Protein AF-A0A970NY22-F1 (afdb_monomer)

Solvent-accessible surface area (backbone atoms only — not comparable to full-atom values): 17078 Å² total; per-residue (Å²): 84,68,57,94,90,43,79,75,48,76,66,57,67,64,83,66,55,94,53,90,65,58,37,78,47,36,39,32,34,31,8,32,21,36,73,57,25,41,57,31,53,48,44,42,51,35,56,57,73,70,61,37,56,30,31,40,37,28,13,25,50,50,29,73,55,40,47,75,42,58,70,53,40,52,48,28,49,50,54,47,66,70,22,65,32,36,46,55,45,66,36,37,33,52,66,42,66,30,51,24,29,28,49,53,27,26,81,92,42,41,28,72,46,93,95,59,45,72,67,43,54,50,52,43,50,50,54,49,59,74,75,46,88,54,75,90,54,93,59,88,78,70,38,41,70,48,76,53,46,58,30,27,41,35,39,38,44,60,30,71,40,23,34,78,94,40,59,52,36,76,48,18,31,49,24,66,67,54,49,52,50,50,53,50,50,57,74,69,52,83,40,64,27,34,43,38,46,29,15,38,27,76,58,42,62,56,72,86,12,77,69,14,43,48,50,29,13,36,61,49,50,51,49,51,55,51,45,36,48,74,71,48,52,42,32,57,39,38,36,18,14,72,65,14,12,38,36,28,33,51,47,81,42,96,89,73,43,53,46,46,39,45,30,23,7,6,38,28,39,41,75,49,57,74,37,65,39,94,69,52,90,45,48,76,48,53,35,37,2,61,79,39,40,32,40,35,34,38,44,35,35,47,65,45,98,72,38,33,38,32,42,32,37,33,33,36,86,63,48,72,80,40,78,48,80,43,54,42,70,70,30,34,48,86,72,126

Sequence (336 aa):
IYSKKYKIAEGGFKTTSTSDNKSIFKLAFGSCFHKIGLHNPNLINQILSRNPQAMMLLGDIAADDRENRINLHRSDYLLRDVSKPWRLLAANVPLYTSWDDHDYFNNDLGGIPKGFTAADREAVRTVWHQNWNNPENKNPGIYFNKRIGPVEIIMLDTRSFRENSKRGEYGSYLGKEQFNWLKETLKNSKAPFKVISSGTMWSDYITPGKDSWGTWDTEAREELFGFIETENISGVLLVSGDRHGARGFTIPRPSGFEFYEFQIASLGGVPGPAAMAEDTTHQLFGYHGDEVTAFGEFTFNTKKDNHSVIFRLIDEFGNILEEYALQYSKLVPGNK

Secondary structure (DSSP, 8-state):
-EETTEE------PPPPSS--S-EEEEEEE---HHHHHT-HHHHHHHHHT--SEEEE-S-SS--S-TT-HHHHHHHHHHHHH-HHHHHHHHHS-EEE---HHHHSSTT--SS-TT--HHHHHHHHHHHHHH--PPP--SSSS-EEEEETTEEEEE---STT--GGGTTSTTTTTHHHHHHHHHHHHHH---SEEEEEESSBSS-TTGGGTTBHHHH-HHHHHHHHHHHHHTT--SEEEEE-SSSEEEEEEEE-TTS-EEEEEEEE-TT----S-SS-S--TTEEEEEETTT--EEEEEEEE-SSSS-EEEEEEEETT--EEEEEEEEGGGGSTT--

Structure (mmCIF, N/CA/C/O backbone):
data_AF-A0A970NY22-F1
#
_entry.id   AF-A0A970NY22-F1
#
loop_
_atom_site.group_PDB
_atom_site.id
_atom_site.type_symbol
_atom_site.label_atom_id
_atom_site.label_alt_id
_atom_site.label_comp_id
_atom_site.label_asym_id
_atom_site.label_entity_id
_atom_site.label_seq_id
_atom_site.pdbx_PDB_ins_code
_atom_site.Cartn_x
_atom_site.Cartn_y
_atom_site.Cartn_z
_atom_site.occupancy
_atom_site.B_iso_or_equiv
_atom_site.auth_seq_id
_atom_site.auth_comp_id
_atom_site.auth_asym_id
_atom_site.auth_atom_id
_atom_site.pdbx_PDB_model_num
ATOM 1 N N . ILE A 1 1 ? -16.810 -18.037 -19.363 1.00 71.69 1 ILE A N 1
ATOM 2 C CA . ILE A 1 1 ? -16.641 -17.575 -20.761 1.00 71.69 1 ILE A CA 1
ATOM 3 C C . ILE A 1 1 ? -16.372 -18.788 -21.639 1.00 71.69 1 ILE A C 1
ATOM 5 O O . ILE A 1 1 ? -15.465 -19.561 -21.343 1.00 71.69 1 ILE A O 1
ATOM 9 N N . TYR A 1 2 ? -17.181 -18.985 -22.676 1.00 81.00 2 TYR A N 1
ATOM 10 C CA . TYR A 1 2 ? -17.015 -20.077 -23.634 1.00 81.00 2 TYR A CA 1
ATOM 11 C C . TYR A 1 2 ? -16.632 -19.499 -24.999 1.00 81.00 2 TYR A C 1
ATOM 13 O O . TYR A 1 2 ? -17.191 -18.486 -25.407 1.00 81.00 2 TYR A O 1
ATOM 21 N N . SER A 1 3 ? -15.696 -20.143 -25.698 1.00 77.69 3 SER A N 1
ATOM 22 C CA . SER A 1 3 ? -15.433 -19.904 -27.119 1.00 77.69 3 SER A CA 1
ATOM 23 C C . SER A 1 3 ? -15.757 -21.180 -27.879 1.00 77.69 3 SER A C 1
ATOM 25 O O . SER A 1 3 ? -15.194 -22.248 -27.618 1.00 77.69 3 SER A O 1
ATOM 27 N N . LYS A 1 4 ? -16.728 -21.086 -28.791 1.00 88.19 4 LYS A N 1
ATOM 28 C CA . LYS A 1 4 ? -17.386 -22.247 -29.406 1.00 88.19 4 LYS A CA 1
ATOM 29 C C . LYS A 1 4 ? -17.955 -23.177 -28.318 1.00 88.19 4 LYS A C 1
ATOM 31 O O . LYS A 1 4 ? -18.906 -22.805 -27.643 1.00 88.19 4 LYS A O 1
ATOM 36 N N . LYS A 1 5 ? -17.365 -24.366 -28.133 1.00 86.19 5 LYS A N 1
ATOM 37 C CA . LYS A 1 5 ? -17.755 -25.374 -27.127 1.00 86.19 5 LYS A CA 1
ATOM 38 C C . LYS A 1 5 ? -16.759 -25.501 -25.969 1.00 86.19 5 LYS A C 1
ATOM 40 O O . LYS A 1 5 ? -16.994 -26.277 -25.049 1.00 86.19 5 LYS A O 1
ATOM 45 N N . TYR A 1 6 ? -15.656 -24.758 -26.004 1.00 78.06 6 TYR A N 1
ATOM 46 C CA . TYR A 1 6 ? -14.615 -24.841 -24.988 1.00 78.06 6 TYR A CA 1
ATOM 47 C C . TYR A 1 6 ? -14.830 -23.752 -23.947 1.00 78.06 6 TYR A C 1
ATOM 49 O O . TYR A 1 6 ? -14.975 -22.574 -24.281 1.00 78.06 6 TYR A O 1
ATOM 57 N N . LYS A 1 7 ? -14.846 -24.146 -22.675 1.00 82.56 7 LYS A N 1
ATOM 58 C CA . LYS A 1 7 ? -14.777 -23.208 -21.559 1.00 82.56 7 LYS A CA 1
ATOM 59 C C . LYS A 1 7 ? -13.371 -22.609 -21.557 1.00 82.56 7 LYS A C 1
ATOM 61 O O . LYS A 1 7 ? -12.415 -23.314 -21.262 1.00 82.56 7 LYS A O 1
ATOM 66 N N . ILE A 1 8 ? -13.251 -21.341 -21.947 1.00 82.06 8 ILE A N 1
ATOM 67 C CA . ILE A 1 8 ? -11.954 -20.655 -22.074 1.00 82.06 8 ILE A CA 1
ATOM 68 C C . ILE A 1 8 ? -11.598 -19.821 -20.843 1.00 82.06 8 ILE A C 1
ATOM 70 O O . ILE A 1 8 ? -10.433 -19.503 -20.648 1.00 82.06 8 ILE A O 1
ATOM 74 N N . ALA A 1 9 ? -12.582 -19.488 -20.004 1.00 75.69 9 ALA A N 1
ATOM 75 C CA . ALA A 1 9 ? -12.348 -18.880 -18.697 1.00 75.69 9 ALA A CA 1
ATOM 76 C C . ALA A 1 9 ? -13.525 -19.131 -17.747 1.00 75.69 9 ALA A C 1
ATOM 78 O O . ALA A 1 9 ? -14.676 -19.269 -18.180 1.00 75.69 9 ALA A O 1
ATOM 79 N N . GLU A 1 10 ? -13.247 -19.123 -16.451 1.00 85.94 10 GLU A N 1
ATOM 80 C CA . GLU A 1 10 ? -14.225 -19.070 -15.368 1.00 85.94 10 GLU A CA 1
ATOM 81 C C . GLU A 1 10 ? -13.732 -18.160 -14.260 1.00 85.94 10 GLU A C 1
ATOM 83 O O . GLU A 1 10 ? -12.531 -17.991 -14.082 1.00 85.94 10 GLU A O 1
ATOM 88 N N . GLY A 1 11 ? -14.679 -17.579 -13.544 1.00 84.56 11 GLY A N 1
ATOM 89 C CA . GLY A 1 11 ? -14.429 -16.670 -12.447 1.00 84.56 11 GLY A CA 1
ATOM 90 C C . GLY A 1 11 ? -15.752 -16.134 -11.935 1.00 84.56 11 GLY A C 1
ATOM 91 O O . GLY A 1 11 ? -16.770 -16.183 -12.636 1.00 84.56 11 GLY A O 1
ATOM 92 N N . GLY A 1 12 ? -15.738 -15.637 -10.713 1.00 83.88 12 GLY A N 1
ATOM 93 C CA . GLY A 1 12 ? -16.850 -14.919 -10.127 1.00 83.88 12 GLY A CA 1
ATOM 94 C C . GLY A 1 12 ? -16.311 -13.940 -9.107 1.00 83.88 12 GLY A C 1
ATOM 95 O O . GLY A 1 12 ? -15.470 -14.299 -8.300 1.00 83.88 12 GLY A O 1
ATOM 96 N N . PHE A 1 13 ? -16.811 -12.714 -9.128 1.00 79.75 13 PHE A N 1
ATOM 97 C CA . PHE A 1 13 ? -16.481 -11.717 -8.121 1.00 79.75 13 PHE A CA 1
ATOM 98 C C . PHE A 1 13 ? -17.756 -11.255 -7.429 1.00 79.75 13 PHE A C 1
ATOM 100 O O . PHE A 1 13 ? -18.865 -11.367 -7.963 1.00 79.75 13 PHE A O 1
ATOM 107 N N . LYS A 1 14 ? -17.599 -10.711 -6.226 1.00 77.56 14 LYS A N 1
ATOM 108 C CA . LYS A 1 14 ? -18.698 -10.100 -5.490 1.00 77.56 14 LYS A CA 1
ATOM 109 C C . LYS A 1 14 ? -18.654 -8.592 -5.687 1.00 77.56 14 LYS A C 1
ATOM 111 O O . LYS A 1 14 ? -17.708 -7.938 -5.263 1.00 77.56 14 LYS A O 1
ATOM 116 N N . THR A 1 15 ? -19.696 -8.024 -6.287 1.00 76.12 15 THR A N 1
ATOM 117 C CA . THR A 1 15 ? -19.869 -6.568 -6.298 1.00 76.12 15 THR A CA 1
ATOM 118 C C . THR A 1 15 ? -20.069 -6.071 -4.871 1.00 76.12 15 THR A C 1
ATOM 120 O O . THR A 1 15 ? -20.850 -6.637 -4.100 1.00 76.12 15 THR A O 1
ATOM 123 N N . THR A 1 16 ? -19.384 -4.995 -4.512 1.00 70.00 16 THR A N 1
ATOM 124 C CA . THR A 1 16 ? -19.517 -4.375 -3.194 1.00 70.00 16 THR A CA 1
ATOM 125 C C . THR A 1 16 ? -20.861 -3.658 -3.094 1.00 70.00 16 THR A C 1
ATOM 127 O O . THR A 1 16 ? -21.263 -2.982 -4.041 1.00 70.00 16 THR A O 1
ATOM 130 N N . SER A 1 17 ? -21.571 -3.790 -1.969 1.00 64.38 17 SER A N 1
ATOM 131 C CA . SER A 1 17 ? -22.844 -3.084 -1.785 1.00 64.38 17 SER A CA 1
ATOM 132 C C . SER A 1 17 ? -22.625 -1.572 -1.805 1.00 64.38 17 SER A C 1
ATOM 134 O O . SER A 1 17 ? -21.695 -1.073 -1.175 1.00 64.38 17 SER A O 1
ATOM 136 N N . THR A 1 18 ? -23.511 -0.847 -2.481 1.00 58.62 18 THR A N 1
ATOM 137 C CA . THR A 1 18 ? -23.513 0.625 -2.554 1.00 58.62 18 THR A CA 1
ATOM 138 C C . THR A 1 18 ? -24.025 1.300 -1.278 1.00 58.62 18 THR A C 1
ATOM 140 O O . THR A 1 18 ? -23.875 2.504 -1.118 1.00 58.62 18 THR A O 1
ATOM 143 N N . SER A 1 19 ? -24.629 0.535 -0.370 1.00 54.16 19 SER A N 1
ATOM 144 C CA . SER A 1 19 ? -25.227 1.008 0.880 1.00 54.16 19 SER A CA 1
ATOM 145 C C . SER A 1 19 ? -24.273 0.900 2.071 1.00 54.16 19 SER A C 1
ATOM 147 O O . SER A 1 19 ? -23.545 -0.093 2.169 1.00 54.16 19 SER A O 1
ATOM 149 N N . ASP A 1 20 ? -24.428 1.803 3.045 1.00 56.03 20 ASP A N 1
ATOM 150 C CA . ASP A 1 20 ? -23.883 1.768 4.422 1.00 56.03 20 ASP A CA 1
ATOM 151 C C . ASP A 1 20 ? -24.351 0.552 5.254 1.00 56.03 20 ASP A C 1
ATOM 153 O O . ASP A 1 20 ? -24.352 0.571 6.485 1.00 56.03 20 ASP A O 1
ATOM 157 N N . ASN A 1 21 ? -24.797 -0.522 4.601 1.00 54.97 21 ASN A N 1
ATOM 158 C CA . ASN A 1 21 ? -25.380 -1.672 5.257 1.00 54.97 21 ASN A CA 1
ATOM 159 C C . ASN A 1 21 ? -24.371 -2.281 6.229 1.00 54.97 21 ASN A C 1
ATOM 161 O O . ASN A 1 21 ? -23.290 -2.730 5.839 1.00 54.97 21 ASN A O 1
ATOM 165 N N . LYS A 1 22 ? -24.811 -2.329 7.488 1.00 68.69 22 LYS A N 1
ATOM 166 C CA . LYS A 1 22 ? -24.322 -3.142 8.601 1.00 68.69 22 LYS A CA 1
ATOM 167 C C . LYS A 1 22 ? -23.806 -4.493 8.093 1.00 68.69 22 LYS A C 1
ATOM 169 O O . LYS A 1 22 ? -24.578 -5.436 7.914 1.00 68.69 22 LYS A O 1
ATOM 174 N N . SER A 1 23 ? -22.505 -4.598 7.817 1.00 78.12 23 SER A N 1
ATOM 175 C CA . SER A 1 23 ? -21.931 -5.750 7.111 1.00 78.12 23 SER A CA 1
ATOM 176 C C . SER A 1 23 ? -20.562 -6.147 7.655 1.00 78.12 23 SER A C 1
ATOM 178 O O . SER A 1 23 ? -19.925 -5.420 8.416 1.00 78.12 23 SER A O 1
ATOM 180 N N . ILE A 1 24 ? -20.158 -7.372 7.310 1.00 90.69 24 ILE A N 1
ATOM 181 C CA . ILE A 1 24 ? -18.780 -7.832 7.470 1.00 90.69 24 ILE A CA 1
ATOM 182 C C . ILE A 1 24 ? -18.113 -7.668 6.109 1.00 90.69 24 ILE A C 1
ATOM 184 O O . ILE A 1 24 ? -18.585 -8.237 5.118 1.00 90.69 24 ILE A O 1
ATOM 188 N N . PHE A 1 25 ? -17.035 -6.895 6.070 1.00 93.31 25 PHE A N 1
ATOM 189 C CA . PHE A 1 25 ? -16.255 -6.635 4.868 1.00 93.31 25 PHE A CA 1
ATOM 190 C C . PHE A 1 25 ? -14.828 -7.130 5.079 1.00 93.31 25 PHE A C 1
ATOM 192 O O . PHE A 1 25 ? -14.216 -6.792 6.088 1.00 93.31 25 PHE A O 1
ATOM 199 N N . LYS A 1 26 ? -14.309 -7.946 4.161 1.00 96.25 26 LYS A N 1
ATOM 200 C CA . LYS A 1 26 ? -12.939 -8.446 4.194 1.00 96.25 26 LYS A CA 1
ATOM 201 C C . LYS A 1 26 ? -12.133 -7.857 3.047 1.00 96.25 26 LYS A C 1
ATOM 203 O O . LYS A 1 26 ? -12.561 -7.904 1.894 1.00 96.25 26 LYS A O 1
ATOM 208 N N . LEU A 1 27 ? -10.961 -7.343 3.380 1.00 98.06 27 LEU A N 1
ATOM 209 C CA . LEU A 1 27 ? -10.006 -6.765 2.448 1.00 98.06 27 LEU A CA 1
ATOM 210 C C . LEU A 1 27 ? -8.680 -7.492 2.622 1.00 98.06 27 LEU A C 1
ATOM 212 O O . LEU A 1 27 ? -8.119 -7.458 3.713 1.00 98.06 27 LEU A O 1
ATOM 216 N N . ALA A 1 28 ? -8.203 -8.157 1.574 1.00 98.69 28 ALA A N 1
ATOM 217 C CA . ALA A 1 28 ? -6.852 -8.706 1.561 1.00 98.69 28 ALA A CA 1
ATOM 218 C C . ALA A 1 28 ? -5.860 -7.645 1.064 1.00 98.69 28 ALA A C 1
ATOM 220 O O . ALA A 1 28 ? -6.248 -6.726 0.339 1.00 98.69 28 ALA A O 1
ATOM 221 N N . PHE A 1 29 ? -4.585 -7.760 1.419 1.00 98.88 29 PHE A N 1
ATOM 222 C CA . PHE A 1 29 ? -3.544 -6.895 0.873 1.00 98.88 29 PHE A CA 1
ATOM 223 C C . PHE A 1 29 ? -2.138 -7.491 0.991 1.00 98.88 29 PHE A C 1
ATOM 225 O O . PHE A 1 29 ? -1.899 -8.399 1.788 1.00 98.88 29 PHE A O 1
ATOM 232 N N . GLY A 1 30 ? -1.215 -6.956 0.195 1.00 98.38 30 GLY A N 1
ATOM 233 C CA . GLY A 1 30 ? 0.223 -7.207 0.294 1.00 98.38 30 GLY A CA 1
ATOM 234 C C . GLY A 1 30 ? 0.990 -6.668 -0.917 1.00 98.38 30 GLY A C 1
ATOM 235 O O . GLY A 1 30 ? 0.393 -6.143 -1.857 1.00 98.38 30 GLY A O 1
ATOM 236 N N . SER A 1 31 ? 2.309 -6.806 -0.905 1.00 97.94 31 SER A N 1
ATOM 237 C CA . SER A 1 31 ? 3.223 -6.413 -1.983 1.00 97.94 31 SER A CA 1
ATOM 238 C C . SER A 1 31 ? 4.328 -7.450 -2.175 1.00 97.94 31 SER A C 1
ATOM 240 O O . SER A 1 31 ? 4.361 -8.468 -1.474 1.00 97.94 31 SER A O 1
ATOM 242 N N . CYS A 1 32 ? 5.245 -7.167 -3.105 1.00 96.94 32 CYS A N 1
ATOM 243 C CA . CYS A 1 32 ? 6.439 -7.976 -3.353 1.00 96.94 32 CYS A CA 1
ATOM 244 C C . CYS A 1 32 ? 6.051 -9.412 -3.674 1.00 96.94 32 CYS A C 1
ATOM 246 O O . CYS A 1 32 ? 6.575 -10.369 -3.112 1.00 96.94 32 CYS A O 1
ATOM 248 N N . PHE A 1 33 ? 5.073 -9.531 -4.573 1.00 94.38 33 PHE A N 1
ATOM 249 C CA . PHE A 1 33 ? 4.624 -10.796 -5.131 1.00 94.38 33 PHE A CA 1
ATOM 250 C C . PHE A 1 33 ? 5.793 -11.475 -5.839 1.00 94.38 33 PHE A C 1
ATOM 252 O O . PHE A 1 33 ? 5.995 -12.680 -5.660 1.00 94.38 33 PHE A O 1
ATOM 259 N N . HIS A 1 34 ? 6.559 -10.688 -6.610 1.00 89.38 34 HIS A N 1
ATOM 260 C CA . HIS A 1 34 ? 7.602 -11.164 -7.515 1.00 89.38 34 HIS A CA 1
ATOM 261 C C . HIS A 1 34 ? 7.088 -12.309 -8.416 1.00 89.38 34 HIS A C 1
ATOM 263 O O . HIS A 1 34 ? 5.943 -12.776 -8.352 1.00 89.38 34 HIS A O 1
ATOM 269 N N . LYS A 1 35 ? 7.944 -12.843 -9.287 1.00 90.00 35 LYS A N 1
ATOM 270 C CA . LYS A 1 35 ? 7.569 -14.017 -10.101 1.00 90.00 35 LYS A CA 1
ATOM 271 C C . LYS A 1 35 ? 7.272 -15.261 -9.247 1.00 90.00 35 LYS A C 1
ATOM 273 O O . LYS A 1 35 ? 6.489 -16.112 -9.660 1.00 90.00 35 LYS A O 1
ATOM 278 N N . ILE A 1 36 ? 7.871 -15.373 -8.060 1.00 91.94 36 ILE A N 1
ATOM 279 C CA . ILE A 1 36 ? 7.735 -16.543 -7.178 1.00 91.94 36 ILE A CA 1
ATOM 280 C C . ILE A 1 36 ? 6.317 -16.635 -6.618 1.00 91.94 36 ILE A C 1
ATOM 282 O O . ILE A 1 36 ? 5.634 -17.641 -6.832 1.00 91.94 36 ILE A O 1
ATOM 286 N N . GLY A 1 37 ? 5.844 -15.574 -5.963 1.00 95.25 37 GLY A N 1
ATOM 287 C CA . GLY A 1 37 ? 4.515 -15.558 -5.371 1.00 95.25 37 GLY A CA 1
ATOM 288 C C . GLY A 1 37 ? 3.445 -15.762 -6.435 1.00 95.25 37 GLY A C 1
ATOM 289 O O . GLY A 1 37 ? 2.515 -16.541 -6.228 1.00 95.25 37 GLY A O 1
ATOM 290 N N . LEU A 1 38 ? 3.587 -15.129 -7.613 1.00 95.38 38 LEU A N 1
ATOM 291 C CA . LEU A 1 38 ? 2.557 -15.135 -8.662 1.00 95.38 38 LEU A CA 1
ATOM 292 C C . LEU A 1 38 ? 2.244 -16.551 -9.139 1.00 95.38 38 LEU A C 1
ATOM 294 O O . LEU A 1 38 ? 1.145 -16.817 -9.632 1.00 95.38 38 LEU A O 1
ATOM 298 N N . HIS A 1 39 ? 3.212 -17.453 -9.000 1.00 96.31 39 HIS A N 1
ATOM 299 C CA . HIS A 1 39 ? 3.133 -18.857 -9.370 1.00 96.31 39 HIS A CA 1
ATOM 300 C C . HIS A 1 39 ? 2.925 -19.792 -8.168 1.00 96.31 39 HIS A C 1
ATOM 302 O O . HIS A 1 39 ? 2.879 -21.007 -8.366 1.00 96.31 39 HIS A O 1
ATOM 308 N N . ASN A 1 40 ? 2.736 -19.264 -6.956 1.00 97.56 40 ASN A N 1
ATOM 309 C CA . ASN A 1 40 ? 2.499 -20.038 -5.744 1.00 97.56 40 ASN A CA 1
ATOM 310 C C . ASN A 1 40 ? 1.002 -20.406 -5.595 1.00 97.56 40 ASN A C 1
ATOM 312 O O . ASN A 1 40 ? 0.174 -19.547 -5.278 1.00 97.56 40 ASN A O 1
ATOM 316 N N . PRO A 1 41 ? 0.605 -21.680 -5.795 1.00 97.75 41 PRO A N 1
ATOM 317 C CA . PRO A 1 41 ? -0.787 -22.093 -5.646 1.00 97.75 41 PRO A CA 1
ATOM 318 C C . PRO A 1 41 ? -1.268 -22.080 -4.192 1.00 97.75 41 PRO A C 1
ATOM 320 O O . PRO A 1 41 ? -2.455 -21.851 -3.976 1.00 97.75 41 PRO A O 1
ATOM 323 N N . ASN A 1 42 ? -0.397 -22.326 -3.210 1.00 97.94 42 ASN A N 1
ATOM 324 C CA . ASN A 1 42 ? -0.781 -22.391 -1.801 1.00 97.94 42 ASN A CA 1
ATOM 325 C C . ASN A 1 42 ? -1.222 -21.010 -1.318 1.00 97.94 42 ASN A C 1
ATOM 327 O O . ASN A 1 42 ? -2.367 -20.855 -0.895 1.00 97.94 42 ASN A O 1
ATOM 331 N N . LEU A 1 43 ? -0.378 -19.996 -1.529 1.00 98.38 43 LEU A N 1
ATOM 332 C CA . LEU A 1 43 ? -0.688 -18.603 -1.210 1.00 98.38 43 LEU A CA 1
ATOM 333 C C . LEU A 1 43 ? -2.017 -18.155 -1.834 1.00 98.38 43 LEU A C 1
ATOM 335 O O . LEU A 1 43 ? -2.908 -17.675 -1.133 1.00 98.38 43 LEU A O 1
ATOM 339 N N . ILE A 1 44 ? -2.188 -18.359 -3.146 1.00 98.44 44 ILE A N 1
ATOM 340 C CA . ILE A 1 44 ? -3.418 -17.955 -3.838 1.00 98.44 44 ILE A CA 1
ATOM 341 C C . ILE A 1 44 ? -4.642 -18.709 -3.316 1.00 98.44 44 ILE A C 1
ATOM 343 O O . ILE A 1 44 ? -5.692 -18.101 -3.106 1.00 98.44 44 ILE A O 1
ATOM 347 N N . ASN A 1 45 ? -4.533 -20.020 -3.094 1.00 98.38 45 ASN A N 1
ATOM 348 C CA . ASN A 1 45 ? -5.642 -20.808 -2.565 1.00 98.38 45 ASN A CA 1
ATOM 349 C C . ASN A 1 45 ? -6.045 -20.334 -1.166 1.00 98.38 45 ASN A C 1
ATOM 351 O O . ASN A 1 45 ? -7.242 -20.291 -0.880 1.00 98.38 45 ASN A O 1
ATOM 355 N N . GLN A 1 46 ? -5.087 -19.934 -0.323 1.00 98.56 46 GLN A N 1
ATOM 356 C CA . GLN A 1 46 ? -5.406 -19.356 0.979 1.00 98.56 46 GLN A CA 1
ATOM 357 C C . GLN A 1 46 ? -6.080 -17.995 0.847 1.00 98.56 46 GLN A C 1
ATOM 359 O O . GLN A 1 46 ? -7.122 -17.793 1.462 1.00 98.56 46 GLN A O 1
ATOM 364 N N . ILE A 1 47 ? -5.596 -17.095 -0.015 1.00 98.56 47 ILE A N 1
ATOM 365 C CA . ILE A 1 47 ? -6.280 -15.815 -0.275 1.00 98.56 47 ILE A CA 1
ATOM 366 C C . ILE A 1 47 ? -7.735 -16.061 -0.707 1.00 98.56 47 ILE A C 1
ATOM 368 O O . ILE A 1 47 ? -8.660 -15.449 -0.171 1.00 98.56 47 ILE A O 1
ATOM 372 N N . LEU A 1 48 ? -7.963 -16.999 -1.629 1.00 97.69 48 LEU A N 1
ATOM 373 C CA . LEU A 1 48 ? -9.302 -17.353 -2.104 1.00 97.69 48 LEU A CA 1
ATOM 374 C C . LEU A 1 48 ? -10.173 -17.985 -1.004 1.00 97.69 48 LEU A C 1
ATOM 376 O O . LEU A 1 48 ? -11.356 -17.656 -0.906 1.00 97.69 48 LEU A O 1
ATOM 380 N N . SER A 1 49 ? -9.609 -18.844 -0.146 1.00 97.50 49 SER A N 1
ATOM 381 C CA . SER A 1 49 ? -10.341 -19.506 0.949 1.00 97.50 49 SER A CA 1
ATOM 382 C C . SER A 1 49 ? -10.861 -18.510 1.991 1.00 97.50 49 SER A C 1
ATOM 384 O O . SER A 1 49 ? -11.918 -18.719 2.595 1.00 97.50 49 SER A O 1
ATOM 386 N N . ARG A 1 50 ? -10.171 -17.372 2.154 1.00 97.25 50 ARG A N 1
ATOM 387 C CA . ARG A 1 50 ? -10.610 -16.266 3.015 1.00 97.25 50 ARG A CA 1
ATOM 388 C C . ARG A 1 50 ? -11.833 -15.522 2.486 1.00 97.25 50 ARG A C 1
ATOM 390 O O . ARG A 1 50 ? -12.522 -14.870 3.285 1.00 97.25 50 ARG A O 1
ATOM 397 N N . ASN A 1 51 ? -12.141 -15.674 1.196 1.00 95.12 51 ASN A N 1
ATOM 398 C CA . ASN A 1 51 ? -13.239 -15.018 0.487 1.00 95.12 51 ASN A CA 1
ATOM 399 C C . ASN A 1 51 ? -13.240 -13.481 0.676 1.00 95.12 51 ASN A C 1
ATOM 401 O O . ASN A 1 51 ? -14.236 -12.929 1.165 1.00 95.12 51 ASN A O 1
ATOM 405 N N . PRO A 1 52 ? -12.123 -12.785 0.373 1.00 96.00 52 PRO A N 1
ATOM 406 C CA . PRO A 1 52 ? -12.061 -11.333 0.455 1.00 96.00 52 PRO A CA 1
ATOM 407 C C . PRO A 1 52 ? -12.945 -10.686 -0.616 1.00 96.00 52 PRO A C 1
ATOM 409 O O . PRO A 1 52 ? -13.090 -11.195 -1.726 1.00 96.00 52 PRO A O 1
ATOM 412 N N . GLN A 1 53 ? -13.526 -9.530 -0.300 1.00 94.88 53 GLN A N 1
ATOM 413 C CA . GLN A 1 53 ? -14.318 -8.753 -1.255 1.00 94.88 53 GLN A CA 1
ATOM 414 C C . GLN A 1 53 ? -13.439 -8.015 -2.270 1.00 94.88 53 GLN A C 1
ATOM 416 O O . GLN A 1 53 ? -13.909 -7.699 -3.359 1.00 94.88 53 GLN A O 1
ATOM 421 N N . ALA A 1 54 ? -12.198 -7.716 -1.898 1.00 96.25 54 ALA A N 1
ATOM 422 C CA . ALA A 1 54 ? -11.189 -7.106 -2.747 1.00 96.25 54 ALA A CA 1
ATOM 423 C C . ALA A 1 54 ? -9.793 -7.407 -2.191 1.00 96.25 54 ALA A C 1
ATOM 425 O O . ALA A 1 54 ? -9.652 -7.761 -1.015 1.00 96.25 54 ALA A O 1
ATOM 426 N N . MET A 1 55 ? -8.773 -7.218 -3.024 1.00 98.19 55 MET A N 1
ATOM 427 C CA . MET A 1 55 ? -7.375 -7.248 -2.612 1.00 98.19 55 MET A CA 1
ATOM 428 C C . MET A 1 55 ? -6.638 -5.996 -3.094 1.00 98.19 55 MET A C 1
ATOM 430 O O . MET A 1 55 ? -6.780 -5.604 -4.252 1.00 98.19 55 MET A O 1
ATOM 434 N N . MET A 1 56 ? -5.851 -5.381 -2.212 1.00 98.69 56 MET A N 1
ATOM 435 C CA . MET A 1 56 ? -4.913 -4.314 -2.573 1.00 98.69 56 MET A CA 1
ATOM 436 C C . MET A 1 56 ? -3.526 -4.911 -2.841 1.00 98.69 56 MET A C 1
ATOM 438 O O . MET A 1 56 ? -2.998 -5.626 -1.992 1.00 98.69 56 MET A O 1
ATOM 442 N N . LEU A 1 57 ? -2.930 -4.613 -3.995 1.00 98.38 57 LEU A N 1
ATOM 443 C CA . LEU A 1 57 ? -1.541 -4.965 -4.306 1.00 98.38 57 LEU A CA 1
ATOM 444 C C . LEU A 1 57 ? -0.705 -3.690 -4.317 1.00 98.38 57 LEU A C 1
ATOM 446 O O . LEU A 1 57 ? -0.993 -2.782 -5.095 1.00 98.38 57 LEU A O 1
ATOM 450 N N . LEU A 1 58 ? 0.268 -3.598 -3.412 1.00 98.00 58 LEU A N 1
ATOM 451 C CA . LEU A 1 58 ? 0.883 -2.309 -3.068 1.00 98.00 58 LEU A CA 1
ATOM 452 C C . LEU A 1 58 ? 2.176 -2.005 -3.840 1.00 98.00 58 LEU A C 1
ATOM 454 O O . LEU A 1 58 ? 2.713 -0.917 -3.672 1.00 98.00 58 LEU A O 1
ATOM 458 N N . GLY A 1 59 ? 2.646 -2.935 -4.670 1.00 96.25 59 GLY A N 1
ATOM 459 C CA . GLY A 1 59 ? 3.872 -2.804 -5.456 1.00 96.25 59 GLY A CA 1
ATOM 460 C C . GLY A 1 59 ? 4.623 -4.123 -5.600 1.00 96.25 59 GLY A C 1
ATOM 461 O O . GLY A 1 59 ? 4.246 -5.128 -4.982 1.00 96.25 59 GLY A O 1
ATOM 462 N N . ASP A 1 60 ? 5.659 -4.107 -6.431 1.00 96.62 60 ASP A N 1
ATOM 463 C CA . ASP A 1 60 ? 6.534 -5.226 -6.795 1.00 96.62 60 ASP A CA 1
ATOM 464 C C . ASP A 1 60 ? 5.749 -6.480 -7.170 1.00 96.62 60 ASP A C 1
ATOM 466 O O . ASP A 1 60 ? 5.843 -7.553 -6.556 1.00 96.62 60 ASP A O 1
ATOM 470 N N . ILE A 1 61 ? 4.851 -6.298 -8.136 1.00 93.81 61 ILE A N 1
ATOM 471 C CA . ILE A 1 61 ? 3.832 -7.297 -8.429 1.00 93.81 61 ILE A CA 1
ATOM 472 C C . ILE A 1 61 ? 4.326 -8.284 -9.478 1.00 93.81 61 ILE A C 1
ATOM 474 O O . ILE A 1 61 ? 4.287 -9.489 -9.244 1.00 93.81 61 ILE A O 1
ATOM 478 N N . ALA A 1 62 ? 4.706 -7.800 -10.660 1.00 92.56 62 ALA A N 1
ATOM 479 C CA . ALA A 1 62 ? 4.957 -8.676 -11.805 1.00 92.56 62 ALA A CA 1
ATOM 480 C C . ALA A 1 62 ? 6.182 -8.290 -12.629 1.00 92.56 62 ALA A C 1
ATOM 482 O O . ALA A 1 62 ? 6.865 -9.185 -13.136 1.00 92.56 62 ALA A O 1
ATOM 483 N N . ALA A 1 63 ? 6.419 -6.990 -12.813 1.00 93.75 63 ALA A N 1
ATOM 484 C CA . ALA A 1 63 ? 7.574 -6.502 -13.545 1.00 93.75 63 ALA A CA 1
ATOM 485 C C . ALA A 1 63 ? 8.750 -6.311 -12.581 1.00 93.75 63 ALA A C 1
ATOM 487 O O . ALA A 1 63 ? 8.567 -5.745 -11.512 1.00 93.75 63 ALA A O 1
ATOM 488 N N . ASP A 1 64 ? 9.940 -6.763 -12.995 1.00 92.06 64 ASP A N 1
ATOM 489 C CA . ASP A 1 64 ? 11.154 -6.659 -12.175 1.00 92.06 64 ASP A CA 1
ATOM 490 C C . ASP A 1 64 ? 12.279 -5.970 -12.963 1.00 92.06 64 ASP A C 1
ATOM 492 O O . ASP A 1 64 ? 12.855 -6.558 -13.891 1.00 92.06 64 ASP A O 1
ATOM 496 N N . ASP A 1 65 ? 12.611 -4.733 -12.589 1.00 96.31 65 ASP A N 1
ATOM 497 C CA . ASP A 1 65 ? 13.844 -4.030 -12.986 1.00 96.31 65 ASP A CA 1
ATOM 498 C C . ASP A 1 65 ? 14.051 -3.909 -14.499 1.00 96.31 65 ASP A C 1
ATOM 500 O O . ASP A 1 65 ? 15.095 -4.233 -15.091 1.00 96.31 65 ASP A O 1
ATOM 504 N N . ARG A 1 66 ? 12.996 -3.476 -15.187 1.00 96.81 66 ARG A N 1
ATOM 505 C CA . ARG A 1 66 ? 12.981 -3.399 -16.654 1.00 96.81 66 ARG A CA 1
ATOM 506 C C . ARG A 1 66 ? 13.410 -2.048 -17.205 1.00 96.81 66 ARG A C 1
ATOM 508 O O . ARG A 1 66 ? 13.642 -1.956 -18.410 1.00 96.81 66 ARG A O 1
ATOM 515 N N . GLU A 1 67 ? 13.608 -1.053 -16.354 1.00 97.19 67 GLU A N 1
ATOM 516 C CA . GLU A 1 67 ? 13.873 0.341 -16.706 1.00 97.19 67 GLU A CA 1
ATOM 517 C C . GLU A 1 67 ? 12.822 0.823 -17.720 1.00 97.19 67 GLU A C 1
ATOM 519 O O . GLU A 1 67 ? 11.630 0.569 -17.549 1.00 97.19 67 GLU A O 1
ATOM 524 N N . ASN A 1 68 ? 13.244 1.436 -18.829 1.00 96.50 68 ASN A N 1
ATOM 525 C CA . ASN A 1 68 ? 12.370 1.807 -19.940 1.00 96.50 68 ASN A CA 1
ATOM 526 C C . ASN A 1 68 ? 12.250 0.715 -21.024 1.00 96.50 68 ASN A C 1
ATOM 528 O O . ASN A 1 68 ? 11.764 0.985 -22.125 1.00 96.50 68 ASN A O 1
ATOM 532 N N . ARG A 1 69 ? 12.674 -0.532 -20.768 1.00 98.06 69 ARG A N 1
ATOM 533 C CA . ARG A 1 69 ? 12.568 -1.632 -21.745 1.00 98.06 69 ARG A CA 1
ATOM 534 C C . ARG A 1 69 ? 11.132 -2.155 -21.789 1.00 98.06 69 ARG A C 1
ATOM 536 O O . ARG A 1 69 ? 10.819 -3.233 -21.291 1.00 98.06 69 ARG A O 1
ATOM 543 N N . ILE A 1 70 ? 10.255 -1.392 -22.439 1.00 97.62 70 ILE A N 1
ATOM 544 C CA . ILE A 1 70 ? 8.797 -1.603 -22.524 1.00 97.62 70 ILE A CA 1
ATOM 545 C C . ILE A 1 70 ? 8.417 -3.028 -22.960 1.00 97.62 70 ILE A C 1
ATOM 547 O O . ILE A 1 70 ? 7.446 -3.602 -22.470 1.00 97.62 70 ILE A O 1
ATOM 551 N N . ASN A 1 71 ? 9.194 -3.638 -23.856 1.00 97.88 71 ASN A N 1
ATOM 552 C CA . ASN A 1 71 ? 8.937 -5.011 -24.302 1.00 97.88 71 ASN A CA 1
ATOM 553 C C . ASN A 1 71 ? 9.197 -6.052 -23.203 1.00 97.88 71 ASN A C 1
ATOM 555 O O . ASN A 1 71 ? 8.507 -7.070 -23.165 1.00 97.88 71 ASN A O 1
ATOM 559 N N . LEU A 1 72 ? 10.146 -5.802 -22.296 1.00 97.94 72 LEU A N 1
ATOM 560 C CA . LEU A 1 72 ? 10.389 -6.675 -21.148 1.00 97.94 72 LEU A CA 1
ATOM 561 C C . LEU A 1 72 ? 9.321 -6.491 -20.070 1.00 97.94 72 LEU A C 1
ATOM 563 O O . LEU A 1 72 ? 8.844 -7.494 -19.553 1.00 97.94 72 LEU A O 1
ATOM 567 N N . HIS A 1 73 ? 8.866 -5.256 -19.821 1.00 97.62 73 HIS A N 1
ATOM 568 C CA . HIS A 1 73 ? 7.682 -5.000 -18.985 1.00 97.62 73 HIS A CA 1
ATOM 569 C C . HIS A 1 73 ? 6.479 -5.818 -19.473 1.00 97.62 73 HIS A C 1
ATOM 571 O O . HIS A 1 73 ? 5.890 -6.590 -18.724 1.00 97.62 73 HIS A O 1
ATOM 577 N N . ARG A 1 74 ? 6.153 -5.727 -20.770 1.00 97.31 74 ARG A N 1
ATOM 578 C CA . ARG A 1 74 ? 5.065 -6.521 -21.370 1.00 97.31 74 ARG A CA 1
ATOM 579 C C . ARG A 1 74 ? 5.296 -8.026 -21.250 1.00 97.31 74 ARG A C 1
ATOM 581 O O . ARG A 1 74 ? 4.344 -8.761 -21.018 1.00 97.31 74 ARG A O 1
ATOM 588 N N . SER A 1 75 ? 6.536 -8.483 -21.415 1.00 97.19 75 SER A N 1
ATOM 589 C CA . SER A 1 75 ? 6.876 -9.906 -21.292 1.00 97.19 75 SER A CA 1
ATOM 590 C C . SER A 1 75 ? 6.643 -10.428 -19.873 1.00 97.19 75 SER A C 1
ATOM 592 O O . SER A 1 75 ? 6.102 -11.520 -19.719 1.00 97.19 75 SER A O 1
ATOM 594 N N . ASP A 1 76 ? 6.979 -9.642 -18.851 1.00 97.50 76 ASP A N 1
ATOM 595 C CA . ASP A 1 76 ? 6.729 -9.992 -17.450 1.00 97.50 76 ASP A CA 1
ATOM 596 C C . ASP A 1 76 ? 5.221 -10.054 -17.139 1.00 97.50 76 ASP A C 1
ATOM 598 O O . ASP A 1 76 ? 4.757 -11.014 -16.523 1.00 97.50 76 ASP A O 1
ATOM 602 N N . TYR A 1 77 ? 4.418 -9.119 -17.659 1.00 97.19 77 TYR A N 1
ATOM 603 C CA . TYR A 1 77 ? 2.956 -9.200 -17.539 1.00 97.19 77 TYR A CA 1
ATOM 604 C C . TYR A 1 77 ? 2.346 -10.399 -18.285 1.00 97.19 77 TYR A C 1
ATOM 606 O O . TYR A 1 77 ? 1.419 -11.037 -17.787 1.00 97.19 77 TYR A O 1
ATOM 614 N N . LEU A 1 78 ? 2.886 -10.768 -19.450 1.00 96.06 78 LEU A N 1
ATOM 615 C CA . LEU A 1 78 ? 2.471 -11.992 -20.144 1.00 96.06 78 LEU A CA 1
ATOM 616 C C . LEU A 1 78 ? 2.843 -13.247 -19.341 1.00 96.06 78 LEU A C 1
ATOM 618 O O . LEU A 1 78 ? 2.059 -14.196 -19.295 1.00 96.06 78 LEU A O 1
ATOM 622 N N . LEU A 1 79 ? 4.006 -13.252 -18.682 1.00 95.88 79 LEU A N 1
ATOM 623 C CA . LEU A 1 79 ? 4.422 -14.342 -17.800 1.00 95.88 79 LEU A CA 1
ATOM 624 C C . LEU A 1 79 ? 3.484 -14.472 -16.588 1.00 95.88 79 LEU A C 1
ATOM 626 O O . LEU A 1 79 ? 3.039 -15.575 -16.265 1.00 95.88 79 LEU A O 1
ATOM 630 N N . ARG A 1 80 ? 3.103 -13.343 -15.982 1.00 96.19 80 ARG A N 1
ATOM 631 C CA . ARG A 1 80 ? 2.060 -13.277 -14.951 1.00 96.19 80 ARG A CA 1
ATOM 632 C C . ARG A 1 80 ? 0.756 -13.916 -15.448 1.00 96.19 80 ARG A C 1
ATOM 634 O O . ARG A 1 80 ? 0.185 -14.761 -14.767 1.00 96.19 80 ARG A O 1
ATOM 641 N N . ASP A 1 81 ? 0.305 -13.594 -16.659 1.00 94.88 81 ASP A N 1
ATOM 642 C CA . ASP A 1 81 ? -0.993 -14.058 -17.176 1.00 94.88 81 ASP A CA 1
ATOM 643 C C . ASP A 1 81 ? -1.020 -15.542 -17.597 1.00 94.88 81 ASP A C 1
ATOM 645 O O . ASP A 1 81 ? -2.093 -16.158 -17.673 1.00 94.88 81 ASP A O 1
ATOM 649 N N . VAL A 1 82 ? 0.140 -16.173 -17.819 1.00 94.88 82 VAL A N 1
ATOM 650 C CA . VAL A 1 82 ? 0.205 -17.637 -17.992 1.00 94.88 82 VAL A CA 1
ATOM 651 C C . VAL A 1 82 ? 0.187 -18.394 -16.662 1.00 94.88 82 VAL A C 1
ATOM 653 O O . VAL A 1 82 ? -0.144 -19.587 -16.662 1.00 94.88 82 VAL A O 1
ATOM 656 N N . SER A 1 83 ? 0.465 -17.727 -15.536 1.00 96.88 83 SER A N 1
ATOM 657 C CA . SER A 1 83 ? 0.387 -18.332 -14.206 1.00 96.88 83 SER A CA 1
ATOM 658 C C . SER A 1 83 ? -1.041 -18.781 -13.887 1.00 96.88 83 SER A C 1
ATOM 660 O O . SER A 1 83 ? -1.994 -18.000 -13.851 1.00 96.88 83 SER A O 1
ATOM 662 N N . LYS A 1 84 ? -1.206 -20.084 -13.630 1.00 95.88 84 LYS A N 1
ATOM 663 C CA . LYS A 1 84 ? -2.504 -20.646 -13.240 1.00 95.88 84 LYS A CA 1
ATOM 664 C C . LYS A 1 84 ? -2.986 -20.086 -11.890 1.00 95.88 84 LYS A C 1
ATOM 666 O O . LYS A 1 84 ? -4.153 -19.697 -11.855 1.00 95.88 84 LYS A O 1
ATOM 671 N N . PRO A 1 85 ? -2.158 -20.016 -10.826 1.00 97.31 85 PRO A N 1
ATOM 672 C CA . PRO A 1 85 ? -2.540 -19.346 -9.583 1.00 97.31 85 PRO A CA 1
ATOM 673 C C . PRO A 1 85 ? -2.982 -17.896 -9.801 1.00 97.31 85 PRO A C 1
ATOM 675 O O . PRO A 1 85 ? -4.104 -17.552 -9.441 1.00 97.31 85 PRO A O 1
ATOM 678 N N . TRP A 1 86 ? -2.188 -17.074 -10.491 1.00 97.12 86 TRP A N 1
ATOM 679 C CA . TRP A 1 86 ? -2.566 -15.684 -10.772 1.00 97.12 86 TRP A CA 1
ATOM 680 C C . TRP A 1 86 ? -3.923 -15.565 -11.475 1.00 97.12 86 TRP A C 1
ATOM 682 O O . TRP A 1 86 ? -4.785 -14.805 -11.037 1.00 97.12 86 TRP A O 1
ATOM 692 N N . ARG A 1 87 ? -4.152 -16.357 -12.533 1.00 95.88 87 ARG A N 1
ATOM 693 C CA . ARG A 1 87 ? -5.439 -16.353 -13.243 1.00 95.88 87 ARG A CA 1
ATOM 694 C C . ARG A 1 87 ? -6.612 -16.685 -12.325 1.00 95.88 87 ARG A C 1
ATOM 696 O O . ARG A 1 87 ? -7.680 -16.113 -12.505 1.00 95.88 87 ARG A O 1
ATOM 703 N N . LEU A 1 88 ? -6.435 -17.592 -11.359 1.00 95.31 88 LEU A N 1
ATOM 704 C CA . LEU A 1 88 ? -7.474 -17.900 -10.373 1.00 95.31 88 LEU A CA 1
ATOM 705 C C . LEU A 1 88 ? -7.744 -16.707 -9.455 1.00 95.31 88 LEU A C 1
ATOM 707 O O . LEU A 1 88 ? -8.910 -16.398 -9.220 1.00 95.31 88 LEU A O 1
ATOM 711 N N . LEU A 1 89 ? -6.706 -16.017 -8.978 1.00 96.62 89 LEU A N 1
ATOM 712 C CA . LEU A 1 89 ? -6.870 -14.814 -8.161 1.00 96.62 89 LEU A CA 1
ATOM 713 C C . LEU A 1 89 ? -7.593 -13.709 -8.942 1.00 96.62 89 LEU A C 1
ATOM 715 O O . LEU A 1 89 ? -8.671 -13.275 -8.540 1.00 96.62 89 LEU A O 1
ATOM 719 N N . ALA A 1 90 ? -7.041 -13.306 -10.088 1.00 95.44 90 ALA A N 1
ATOM 720 C CA . ALA A 1 90 ? -7.549 -12.196 -10.893 1.00 95.44 90 ALA A CA 1
ATOM 721 C C . ALA A 1 90 ? -8.967 -12.443 -11.439 1.00 95.44 90 ALA A C 1
ATOM 723 O O . ALA A 1 90 ? -9.724 -11.498 -11.654 1.00 95.44 90 ALA A O 1
ATOM 724 N N . ALA A 1 91 ? -9.357 -13.705 -11.648 1.00 94.31 91 ALA A N 1
ATOM 725 C CA . ALA A 1 91 ? -10.706 -14.049 -12.089 1.00 94.31 91 ALA A CA 1
ATOM 726 C C . ALA A 1 91 ? -11.753 -14.037 -10.961 1.00 94.31 91 ALA A C 1
ATOM 728 O O . ALA A 1 91 ? -12.949 -14.021 -11.262 1.00 94.31 91 ALA A O 1
ATOM 729 N N . ASN A 1 92 ? -11.338 -14.078 -9.687 1.00 94.88 92 ASN A N 1
ATOM 730 C CA . ASN A 1 92 ? -12.258 -14.249 -8.557 1.00 94.88 92 ASN A CA 1
ATOM 731 C C . ASN A 1 92 ? -12.223 -13.121 -7.514 1.00 94.88 92 ASN A C 1
ATOM 733 O O . ASN A 1 92 ? -13.182 -12.957 -6.761 1.00 94.88 92 ASN A O 1
ATOM 737 N N . VAL A 1 93 ? -11.161 -12.317 -7.473 1.00 95.56 93 VAL A N 1
ATOM 738 C CA . VAL A 1 93 ? -11.003 -11.231 -6.499 1.00 95.56 93 VAL A CA 1
ATOM 739 C C . VAL A 1 93 ? -10.756 -9.916 -7.238 1.00 95.56 93 VAL A C 1
ATOM 741 O O 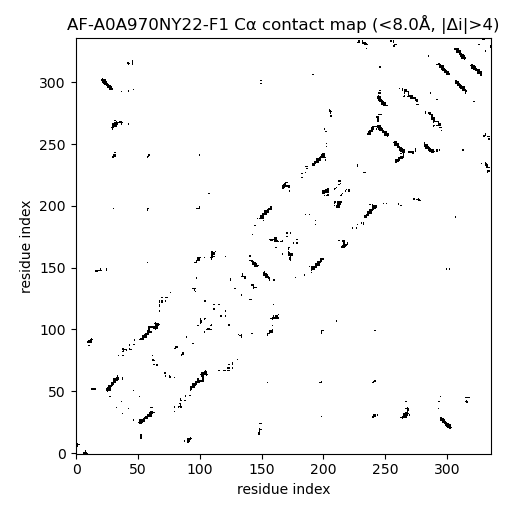. VAL A 1 93 ? -9.813 -9.840 -8.023 1.00 95.56 93 VAL A O 1
ATOM 744 N N . PRO A 1 94 ? -11.562 -8.863 -7.003 1.00 95.50 94 PRO A N 1
ATOM 745 C CA . PRO A 1 94 ? -11.252 -7.522 -7.487 1.00 95.50 94 PRO A CA 1
ATOM 746 C C . PRO A 1 94 ? -9.895 -7.050 -6.950 1.00 95.50 94 PRO A C 1
ATOM 748 O O . PRO A 1 94 ? -9.697 -7.003 -5.734 1.00 95.50 94 PRO A O 1
ATOM 751 N N . LEU A 1 95 ? -8.978 -6.703 -7.854 1.00 96.62 95 LEU A N 1
ATOM 752 C CA . LEU A 1 95 ? -7.627 -6.253 -7.523 1.00 96.62 95 LEU A CA 1
ATOM 753 C C . LEU A 1 95 ? -7.513 -4.740 -7.717 1.00 96.62 95 LEU A C 1
ATOM 755 O O . LEU A 1 95 ? -7.886 -4.226 -8.770 1.00 96.62 95 LEU A O 1
ATOM 759 N N . TYR A 1 96 ? -6.980 -4.053 -6.712 1.00 97.56 96 TYR A N 1
ATOM 760 C CA . TYR A 1 96 ? -6.651 -2.630 -6.756 1.00 97.56 96 TYR A CA 1
ATOM 761 C C . TYR A 1 96 ? -5.152 -2.474 -6.573 1.00 97.56 96 TYR A C 1
ATOM 763 O O . TYR A 1 96 ? -4.617 -2.926 -5.562 1.00 97.56 96 TYR A O 1
ATOM 771 N N . THR A 1 97 ? -4.471 -1.880 -7.548 1.00 97.44 97 THR A N 1
ATOM 772 C CA . THR A 1 97 ? -3.008 -1.961 -7.612 1.00 97.44 97 THR A CA 1
ATOM 773 C C . THR A 1 97 ? -2.327 -0.601 -7.649 1.00 97.44 97 THR A C 1
ATOM 775 O O . THR A 1 97 ? -2.794 0.323 -8.311 1.00 97.44 97 THR A O 1
ATOM 778 N N . SER A 1 98 ? -1.188 -0.499 -6.976 1.00 96.94 98 SER A N 1
ATOM 779 C CA . SER A 1 98 ? -0.172 0.536 -7.179 1.00 96.94 98 SER A CA 1
ATOM 780 C C . SER A 1 98 ? 1.154 -0.141 -7.519 1.00 96.94 98 SER A C 1
ATOM 782 O O . SER A 1 98 ? 1.348 -1.304 -7.168 1.00 96.94 98 SER A O 1
ATOM 784 N N . TRP A 1 99 ? 2.042 0.553 -8.229 1.00 97.00 99 TRP A N 1
ATOM 785 C CA . TRP A 1 99 ? 3.415 0.088 -8.425 1.00 97.00 99 TRP A CA 1
ATOM 786 C C . TRP A 1 99 ? 4.266 0.381 -7.194 1.00 97.00 99 TRP A C 1
ATOM 788 O O . TRP A 1 99 ? 3.917 1.246 -6.386 1.00 97.00 99 TRP A O 1
ATOM 798 N N . ASP A 1 100 ? 5.418 -0.277 -7.136 1.00 97.50 100 ASP A N 1
ATOM 799 C CA . ASP A 1 100 ? 6.594 0.280 -6.477 1.00 97.50 100 ASP A CA 1
ATOM 800 C C . ASP A 1 100 ? 7.796 0.283 -7.445 1.00 97.50 100 ASP A C 1
ATOM 802 O O . ASP A 1 100 ? 7.588 0.359 -8.660 1.00 97.50 100 ASP A O 1
ATOM 806 N N . ASP A 1 101 ? 9.038 0.343 -6.973 1.00 96.44 101 ASP A N 1
ATOM 807 C CA . ASP A 1 101 ? 10.209 0.599 -7.825 1.00 96.44 101 ASP A CA 1
ATOM 808 C C . ASP A 1 101 ? 10.468 -0.466 -8.890 1.00 96.44 101 ASP A C 1
ATOM 810 O O . ASP A 1 101 ? 10.782 -0.097 -10.032 1.00 96.44 101 ASP A O 1
ATOM 814 N N . HIS A 1 102 ? 10.308 -1.747 -8.551 1.00 96.94 102 HIS A N 1
ATOM 815 C CA . HIS A 1 102 ? 10.543 -2.852 -9.483 1.00 96.94 102 HIS A CA 1
ATOM 816 C C . HIS A 1 102 ? 9.548 -2.839 -10.656 1.00 96.94 102 HIS A C 1
ATOM 818 O O . HIS A 1 102 ? 9.936 -3.079 -11.806 1.00 96.94 102 HIS A O 1
ATOM 824 N N . ASP A 1 103 ? 8.293 -2.452 -10.390 1.00 96.38 103 ASP A N 1
ATOM 825 C CA . ASP A 1 103 ? 7.263 -2.245 -11.415 1.00 96.38 103 ASP A CA 1
ATOM 826 C C . ASP A 1 103 ? 7.471 -0.939 -12.212 1.00 96.38 103 ASP A C 1
ATOM 828 O O . ASP A 1 103 ? 6.960 -0.797 -13.328 1.00 96.38 103 ASP A O 1
ATOM 832 N N . TYR A 1 104 ? 8.183 0.036 -11.636 1.00 96.62 104 TYR A N 1
ATOM 833 C CA . TYR A 1 104 ? 8.387 1.365 -12.205 1.00 96.62 104 TYR A CA 1
ATOM 834 C C . TYR A 1 104 ? 9.584 1.404 -13.164 1.00 96.62 104 TYR A C 1
ATOM 836 O O . TYR A 1 104 ? 9.416 1.493 -14.379 1.00 96.62 104 TYR A O 1
ATOM 844 N N . PHE A 1 105 ? 10.809 1.349 -12.648 1.00 97.38 105 PHE A N 1
ATOM 845 C CA . PHE A 1 105 ? 12.016 1.363 -13.478 1.00 97.38 105 PHE A CA 1
ATOM 846 C C . PHE A 1 105 ? 13.006 0.314 -12.986 1.00 97.38 105 PHE A C 1
ATOM 848 O O . PHE A 1 105 ? 13.341 -0.605 -13.724 1.00 97.38 105 PHE A O 1
ATOM 855 N N . ASN A 1 106 ? 13.526 0.465 -11.778 1.00 96.69 106 ASN A N 1
ATOM 856 C CA . ASN A 1 106 ? 14.538 -0.423 -11.220 1.00 96.69 106 ASN A CA 1
ATOM 857 C C . ASN A 1 106 ? 14.574 -0.209 -9.707 1.00 96.69 106 ASN A C 1
ATOM 859 O O . ASN A 1 106 ? 14.143 0.852 -9.254 1.00 96.69 106 ASN A O 1
ATOM 863 N N . ASN A 1 107 ? 15.146 -1.152 -8.971 1.00 94.88 107 ASN A N 1
ATOM 864 C CA . ASN A 1 107 ? 15.366 -1.076 -7.532 1.00 94.88 107 ASN A CA 1
ATOM 865 C C . ASN A 1 107 ? 15.806 0.330 -7.057 1.00 94.88 107 ASN A C 1
ATOM 867 O O . ASN A 1 107 ? 16.760 0.921 -7.575 1.00 94.88 107 ASN A O 1
ATOM 871 N N . ASP A 1 108 ? 15.119 0.833 -6.033 1.00 93.38 108 ASP A N 1
ATOM 872 C CA . ASP A 1 108 ? 15.212 2.151 -5.401 1.00 93.38 108 ASP A CA 1
ATOM 873 C C . ASP A 1 108 ? 14.944 3.365 -6.334 1.00 93.38 108 ASP A C 1
ATOM 875 O O . ASP A 1 108 ? 15.130 4.516 -5.921 1.00 93.38 108 ASP A O 1
ATOM 879 N N . LEU A 1 109 ? 14.497 3.182 -7.586 1.00 95.81 109 LEU A N 1
ATOM 880 C CA . LEU A 1 109 ? 14.265 4.300 -8.512 1.00 95.81 109 LEU A CA 1
ATOM 881 C C . LEU A 1 109 ? 12.871 4.915 -8.371 1.00 95.81 109 LEU A C 1
ATOM 883 O O . LEU A 1 109 ? 11.871 4.231 -8.204 1.00 95.81 109 LEU A O 1
ATOM 887 N N . GLY A 1 110 ? 12.800 6.235 -8.529 1.00 96.69 110 GLY A N 1
ATOM 888 C CA . GLY A 1 110 ? 11.569 7.020 -8.605 1.00 96.69 110 GLY A CA 1
ATOM 889 C C . GLY A 1 110 ? 11.801 8.320 -9.376 1.00 96.69 110 GLY A C 1
ATOM 890 O O . GLY A 1 110 ? 12.919 8.609 -9.815 1.00 96.69 110 GLY A O 1
ATOM 891 N N . GLY A 1 111 ? 10.750 9.112 -9.570 1.00 97.25 111 GLY A N 1
ATOM 892 C CA . GLY A 1 111 ? 10.810 10.359 -10.326 1.00 97.25 111 GLY A CA 1
ATOM 893 C C . GLY A 1 111 ? 11.183 10.118 -11.781 1.00 97.25 111 GLY A C 1
ATOM 894 O O . GLY A 1 111 ? 10.807 9.112 -12.369 1.00 97.25 111 GLY A O 1
ATOM 895 N N . ILE A 1 112 ? 11.962 11.015 -12.377 1.00 97.12 112 ILE A N 1
ATOM 896 C CA . ILE A 1 112 ? 12.650 10.733 -13.643 1.00 97.12 112 ILE A CA 1
ATOM 897 C C . ILE A 1 112 ? 14.078 10.307 -13.282 1.00 97.12 112 ILE A C 1
ATOM 899 O O . ILE A 1 112 ? 14.866 11.167 -12.872 1.00 97.12 112 ILE A O 1
ATOM 903 N N . PRO A 1 113 ? 14.432 9.010 -13.370 1.00 95.88 113 PRO A N 1
ATOM 904 C CA . PRO A 1 113 ? 15.761 8.573 -12.974 1.00 95.88 113 PRO A CA 1
ATOM 905 C C . PRO A 1 113 ? 16.828 9.109 -13.937 1.00 95.88 113 PRO A C 1
ATOM 907 O O . PRO A 1 113 ? 16.556 9.438 -15.095 1.00 95.88 113 PRO A O 1
ATOM 910 N N . LYS A 1 114 ? 18.073 9.201 -13.460 1.00 95.25 114 LYS A N 1
ATOM 911 C CA . LYS A 1 114 ? 19.196 9.701 -14.263 1.00 95.25 114 LYS A CA 1
ATOM 912 C C . LYS A 1 114 ? 19.346 8.870 -15.543 1.00 95.25 114 LYS A C 1
ATOM 914 O O . LYS A 1 114 ? 19.487 7.657 -15.472 1.00 95.25 114 LYS A O 1
ATOM 919 N N . GLY A 1 115 ? 19.384 9.543 -16.693 1.00 96.12 115 GLY A N 1
ATOM 920 C CA . GLY A 1 115 ? 19.519 8.893 -18.003 1.00 96.12 115 GLY A CA 1
ATOM 921 C C . GLY A 1 115 ? 18.194 8.566 -18.696 1.00 96.12 115 GLY A C 1
ATOM 922 O O . GLY A 1 115 ? 18.225 8.102 -19.830 1.00 96.12 115 GLY A O 1
ATOM 923 N N . PHE A 1 116 ? 17.058 8.864 -18.063 1.00 97.88 116 PHE A N 1
ATOM 924 C CA . PHE A 1 116 ? 15.726 8.690 -18.638 1.00 97.88 116 P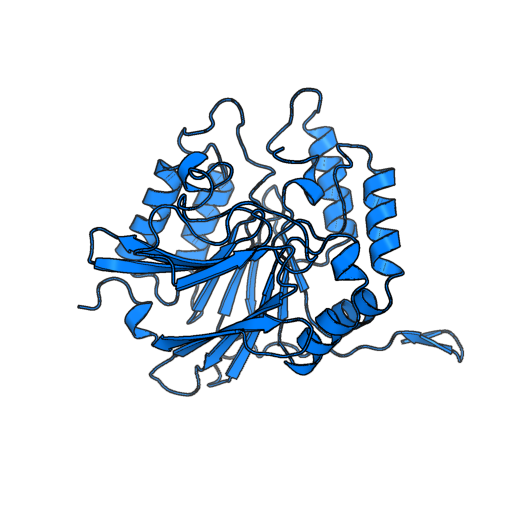HE A CA 1
ATOM 925 C C . PHE A 1 116 ? 15.004 10.029 -18.793 1.00 97.88 116 PHE A C 1
ATOM 927 O O . PHE A 1 116 ? 15.433 11.070 -18.292 1.00 97.88 116 PHE A O 1
ATOM 934 N N . THR A 1 117 ? 13.893 10.001 -19.518 1.00 97.88 117 THR A N 1
ATOM 935 C CA . THR A 1 117 ? 13.079 11.168 -19.851 1.00 97.88 117 THR A CA 1
ATOM 936 C C . THR A 1 117 ? 11.665 11.041 -19.292 1.00 97.88 117 THR A C 1
ATOM 938 O O . THR A 1 117 ? 11.210 9.965 -18.904 1.00 97.88 117 THR A O 1
ATOM 941 N N . ALA A 1 118 ? 10.914 12.145 -19.309 1.00 96.81 118 ALA A N 1
ATOM 942 C CA . ALA A 1 118 ? 9.485 12.100 -19.007 1.00 96.81 118 ALA A CA 1
ATOM 943 C C . ALA A 1 118 ? 8.726 11.153 -19.958 1.00 96.81 118 ALA A C 1
ATOM 945 O O . ALA A 1 118 ? 7.806 10.470 -19.522 1.00 96.81 118 ALA A O 1
ATOM 946 N N . ALA A 1 119 ? 9.138 11.062 -21.230 1.00 97.88 119 ALA A N 1
ATOM 947 C CA . ALA A 1 119 ? 8.525 10.160 -22.202 1.00 97.88 119 ALA A CA 1
ATOM 948 C C . ALA A 1 119 ? 8.728 8.680 -21.835 1.00 97.88 119 ALA A C 1
ATOM 950 O O . ALA A 1 119 ? 7.805 7.886 -22.006 1.00 97.88 119 ALA A O 1
ATOM 951 N N . ASP A 1 120 ? 9.886 8.317 -21.274 1.00 98.12 120 ASP A N 1
ATOM 952 C CA . ASP A 1 120 ? 10.134 6.959 -20.774 1.00 98.12 120 ASP A CA 1
ATOM 953 C C . ASP A 1 120 ? 9.176 6.608 -19.629 1.00 98.12 120 ASP A C 1
ATOM 955 O O . ASP A 1 120 ? 8.561 5.541 -19.640 1.00 98.12 120 ASP A O 1
ATOM 959 N N . ARG A 1 121 ? 8.978 7.533 -18.678 1.00 97.19 121 ARG A N 1
ATOM 960 C CA . ARG A 1 121 ? 8.011 7.357 -17.583 1.00 97.19 121 ARG A CA 1
ATOM 961 C C . ARG A 1 121 ? 6.592 7.160 -18.104 1.00 97.19 121 ARG A C 1
ATOM 963 O O . ARG A 1 121 ? 5.891 6.261 -17.647 1.00 97.19 121 ARG A O 1
ATOM 970 N N . GLU A 1 122 ? 6.161 7.976 -19.064 1.00 96.75 122 GLU A N 1
ATOM 971 C CA . GLU A 1 122 ? 4.828 7.830 -19.662 1.00 96.75 122 GLU A CA 1
ATOM 972 C C . GLU A 1 122 ? 4.680 6.514 -20.440 1.00 96.75 122 GLU A C 1
ATOM 974 O O . GLU A 1 122 ? 3.600 5.918 -20.450 1.00 96.75 122 GLU A O 1
ATOM 979 N N . ALA A 1 123 ? 5.754 6.011 -21.053 1.00 97.75 123 ALA A N 1
ATOM 980 C CA . ALA A 1 123 ? 5.743 4.721 -21.732 1.00 97.75 123 ALA A CA 1
ATOM 981 C C . ALA A 1 123 ? 5.572 3.553 -20.743 1.00 97.75 123 ALA A C 1
ATOM 983 O O . ALA A 1 123 ? 4.750 2.668 -20.993 1.00 97.75 123 ALA A O 1
ATOM 984 N N . VAL A 1 124 ? 6.273 3.575 -19.602 1.00 97.69 124 VAL A N 1
ATOM 985 C CA . VAL A 1 124 ? 6.063 2.611 -18.504 1.00 97.69 124 VAL A CA 1
ATOM 986 C C . VAL A 1 124 ? 4.630 2.711 -17.975 1.00 97.69 124 VAL A C 1
ATOM 988 O O . VAL A 1 124 ? 3.924 1.704 -17.912 1.00 97.69 124 VAL A O 1
ATOM 991 N N . ARG A 1 125 ? 4.151 3.927 -17.680 1.00 96.38 125 ARG A N 1
ATOM 992 C CA . ARG A 1 125 ? 2.774 4.172 -17.216 1.00 96.38 125 ARG A CA 1
ATOM 993 C C . ARG A 1 125 ? 1.725 3.657 -18.200 1.00 96.38 125 ARG A C 1
ATOM 995 O O . ARG A 1 125 ? 0.713 3.089 -17.798 1.00 96.38 125 ARG A O 1
ATOM 1002 N N . THR A 1 126 ? 1.976 3.797 -19.496 1.00 96.12 126 THR A N 1
ATOM 1003 C CA . THR A 1 126 ? 1.095 3.252 -20.532 1.00 96.12 126 THR A CA 1
ATOM 1004 C C . THR A 1 126 ? 1.010 1.728 -20.440 1.00 96.12 126 THR A C 1
ATOM 1006 O O . THR A 1 126 ? -0.086 1.177 -20.518 1.00 96.12 126 THR A O 1
ATOM 1009 N N . VAL A 1 127 ? 2.135 1.030 -20.239 1.00 96.94 127 VAL A N 1
ATOM 1010 C CA . VAL A 1 127 ? 2.116 -0.429 -20.030 1.00 96.94 127 VAL A CA 1
ATOM 1011 C C . VAL A 1 127 ? 1.399 -0.794 -18.733 1.00 96.94 127 VAL A C 1
ATOM 1013 O O . VAL A 1 127 ? 0.628 -1.752 -18.732 1.00 96.94 127 VAL A O 1
ATOM 1016 N N . TRP A 1 128 ? 1.588 -0.026 -17.659 1.00 96.06 128 TRP A N 1
ATOM 1017 C CA . TRP A 1 128 ? 0.863 -0.219 -16.403 1.00 96.06 128 TRP A CA 1
ATOM 1018 C C . TRP A 1 128 ? -0.658 -0.181 -16.616 1.00 96.06 128 TRP A C 1
ATOM 1020 O O . TRP A 1 128 ? -1.352 -1.146 -16.297 1.00 96.06 128 TRP A O 1
ATOM 1030 N N . HIS A 1 129 ? -1.183 0.870 -17.256 1.00 94.94 129 HIS A N 1
ATOM 1031 C CA . HIS A 1 129 ? -2.621 0.990 -17.538 1.00 94.94 129 HIS A CA 1
ATOM 1032 C C . HIS A 1 129 ? -3.160 -0.087 -18.490 1.00 94.94 129 HIS A C 1
ATOM 1034 O O . HIS A 1 129 ? -4.337 -0.428 -18.426 1.00 94.94 129 HIS A O 1
ATOM 1040 N N . GLN A 1 130 ? -2.318 -0.661 -19.354 1.00 95.38 130 GLN A N 1
ATOM 1041 C CA . GLN A 1 130 ? -2.706 -1.793 -20.205 1.00 95.38 130 GLN A CA 1
ATOM 1042 C C . GLN A 1 130 ? -2.884 -3.101 -19.418 1.00 95.38 130 GLN A C 1
ATOM 1044 O O . GLN A 1 130 ? -3.540 -4.014 -19.914 1.00 95.38 130 GLN A O 1
ATOM 1049 N N . ASN A 1 131 ? -2.306 -3.203 -18.216 1.00 95.56 131 ASN A N 1
ATOM 1050 C CA . ASN A 1 131 ? -2.243 -4.441 -17.435 1.00 95.56 131 ASN A CA 1
ATOM 1051 C C . ASN A 1 131 ? -3.033 -4.410 -16.123 1.00 95.56 131 ASN A C 1
ATOM 1053 O O . ASN A 1 131 ? -3.149 -5.455 -15.473 1.00 95.56 131 ASN A O 1
ATOM 1057 N N . TRP A 1 132 ? -3.589 -3.252 -15.759 1.00 94.62 132 TRP A N 1
ATOM 1058 C CA . TRP A 1 132 ? -4.355 -3.045 -14.533 1.00 94.62 132 TRP A CA 1
ATOM 1059 C C . TRP A 1 132 ? -5.631 -2.250 -14.802 1.00 94.62 132 TRP A C 1
ATOM 1061 O O . TRP A 1 132 ? -5.590 -1.132 -15.308 1.00 94.62 132 TRP A O 1
ATOM 1071 N N . ASN A 1 133 ? -6.774 -2.815 -14.412 1.00 91.75 133 ASN A N 1
ATOM 1072 C CA . ASN A 1 133 ? -8.091 -2.198 -14.585 1.00 91.75 133 ASN A CA 1
ATOM 1073 C C . ASN A 1 133 ? -8.511 -1.408 -13.332 1.00 91.75 133 ASN A C 1
ATOM 1075 O O . ASN A 1 133 ? -9.571 -1.647 -12.748 1.00 91.75 133 ASN A O 1
ATOM 1079 N N . ASN A 1 134 ? -7.625 -0.523 -12.876 1.00 95.12 134 ASN A N 1
ATOM 1080 C CA . ASN A 1 134 ? -7.887 0.344 -11.732 1.00 95.12 134 ASN A CA 1
ATOM 1081 C C . ASN A 1 134 ? -8.961 1.398 -12.067 1.00 95.12 134 ASN A C 1
ATOM 1083 O O . ASN A 1 134 ? -9.150 1.734 -13.237 1.00 95.12 134 ASN A O 1
ATOM 1087 N N . PRO A 1 135 ? -9.655 1.955 -11.056 1.00 93.31 135 PRO A N 1
ATOM 1088 C CA . PRO A 1 135 ? -10.502 3.129 -11.227 1.00 93.31 135 PRO A CA 1
ATOM 1089 C C . PRO A 1 135 ? -9.780 4.256 -11.971 1.00 93.31 135 PRO A C 1
ATOM 1091 O O . PRO A 1 135 ? -8.644 4.595 -11.645 1.00 93.31 135 PRO A O 1
ATOM 1094 N N . GLU A 1 136 ? -10.460 4.855 -12.947 1.00 84.75 136 GLU A N 1
ATOM 1095 C CA . GLU A 1 136 ? -9.909 5.983 -13.694 1.00 84.75 136 GLU A CA 1
ATOM 1096 C C . GLU A 1 136 ? -9.690 7.197 -12.781 1.00 84.75 136 GLU A C 1
ATOM 1098 O O . GLU A 1 136 ? -10.587 7.618 -12.045 1.00 84.75 136 GLU A O 1
ATOM 1103 N N . ASN A 1 137 ? -8.508 7.800 -12.889 1.00 81.50 137 ASN A N 1
ATOM 1104 C CA . ASN A 1 137 ? -8.183 9.100 -12.321 1.00 81.50 137 ASN A CA 1
ATOM 1105 C C . ASN A 1 137 ? -7.712 10.019 -13.457 1.00 81.50 137 ASN A C 1
ATOM 1107 O O . ASN A 1 137 ? -6.926 9.608 -14.305 1.00 81.50 137 ASN A O 1
ATOM 1111 N N . LYS A 1 138 ? -8.215 11.258 -13.495 1.00 82.25 138 LYS A N 1
ATOM 1112 C CA . LYS A 1 138 ? -7.829 12.259 -14.507 1.00 82.25 138 LYS A CA 1
ATOM 1113 C C . LYS A 1 138 ? -6.535 12.995 -14.160 1.00 82.25 138 LYS A C 1
ATOM 1115 O O . LYS A 1 138 ? -6.021 13.733 -14.996 1.00 82.25 138 LYS A O 1
ATOM 1120 N N . ASN A 1 139 ? -6.058 12.849 -12.928 1.00 85.81 139 ASN A N 1
ATOM 1121 C CA . ASN A 1 139 ? -4.813 13.453 -12.487 1.00 85.81 139 ASN A CA 1
ATOM 1122 C C . ASN A 1 139 ? -3.604 12.700 -13.070 1.00 85.81 139 ASN A C 1
ATOM 1124 O O . ASN A 1 139 ? -3.732 11.521 -13.408 1.00 85.81 139 ASN A O 1
ATOM 1128 N N . PRO A 1 140 ? -2.431 13.350 -13.193 1.00 86.69 140 PRO A N 1
ATOM 1129 C CA . PRO A 1 140 ? -1.212 12.650 -13.587 1.00 86.69 140 PRO A CA 1
ATOM 1130 C C . PRO A 1 140 ? -0.896 11.519 -12.597 1.00 86.69 140 PRO A C 1
ATOM 1132 O O . PRO A 1 140 ? -1.244 11.616 -11.424 1.00 86.69 140 PRO A O 1
ATOM 1135 N N . GLY A 1 141 ? -0.171 10.485 -13.040 1.00 94.00 141 GLY A N 1
ATOM 1136 C CA . GLY A 1 141 ? 0.223 9.347 -12.192 1.00 94.00 141 GLY A CA 1
ATOM 1137 C C . GLY A 1 141 ? -0.766 8.183 -12.228 1.00 94.00 141 GLY A C 1
ATOM 1138 O O . GLY A 1 141 ? -1.609 8.109 -13.119 1.00 94.00 141 GLY A O 1
ATOM 1139 N N . ILE A 1 142 ? -0.628 7.250 -11.282 1.00 96.56 142 ILE A N 1
ATOM 1140 C CA . ILE A 1 142 ? -1.487 6.050 -11.196 1.00 96.56 142 ILE A CA 1
ATOM 1141 C C . ILE A 1 142 ? -2.333 5.974 -9.919 1.00 96.56 142 ILE A C 1
ATOM 1143 O O . ILE A 1 142 ? -3.011 4.971 -9.704 1.00 96.56 142 ILE A O 1
ATOM 1147 N N . TYR A 1 143 ? -2.272 6.991 -9.057 1.00 97.62 143 TYR A N 1
ATOM 1148 C CA . TYR A 1 143 ? -3.010 7.002 -7.796 1.00 97.62 143 TYR A CA 1
ATOM 1149 C C . TYR A 1 143 ? -4.513 7.119 -8.033 1.00 97.62 143 TYR A C 1
ATOM 1151 O O . TYR A 1 143 ? -4.955 7.699 -9.023 1.00 97.62 143 TYR A O 1
ATOM 1159 N N . PHE A 1 144 ? -5.317 6.592 -7.117 1.00 97.88 144 PHE A N 1
ATOM 1160 C CA . PHE A 1 144 ? -6.774 6.703 -7.159 1.00 97.88 144 PHE A CA 1
ATOM 1161 C C . PHE A 1 144 ? -7.372 6.376 -5.792 1.00 97.88 144 PHE A C 1
ATOM 1163 O O . PHE A 1 144 ? -6.715 5.816 -4.916 1.00 97.88 144 PHE A O 1
ATOM 1170 N N . ASN A 1 145 ? -8.657 6.670 -5.618 1.00 97.50 145 ASN A N 1
ATOM 1171 C CA . ASN A 1 145 ? -9.429 6.195 -4.481 1.00 97.50 145 ASN A CA 1
ATOM 1172 C C . ASN A 1 145 ? -10.714 5.517 -4.948 1.00 97.50 145 ASN A C 1
ATOM 1174 O O . ASN A 1 145 ? -11.244 5.798 -6.028 1.00 97.50 145 ASN A O 1
ATOM 1178 N N . LYS A 1 146 ? -11.222 4.603 -4.127 1.00 95.06 146 LYS A N 1
ATOM 1179 C CA . LYS A 1 146 ? -12.516 3.977 -4.359 1.00 95.06 146 LYS A CA 1
ATOM 1180 C C . LYS A 1 146 ? -13.158 3.573 -3.046 1.00 95.06 146 LYS A C 1
ATOM 1182 O O . LYS A 1 146 ? -12.601 2.807 -2.264 1.00 95.06 146 LYS A O 1
ATOM 1187 N N . ARG A 1 147 ? -14.416 3.963 -2.874 1.00 93.56 147 ARG A N 1
ATOM 1188 C CA . ARG A 1 147 ? -15.257 3.386 -1.835 1.00 93.56 147 ARG A CA 1
ATOM 1189 C C . ARG A 1 147 ? -15.731 1.984 -2.219 1.00 93.56 147 ARG A C 1
ATOM 1191 O O . ARG A 1 147 ? -16.411 1.810 -3.233 1.00 93.56 147 ARG A O 1
ATOM 1198 N N . ILE A 1 148 ? -15.426 1.012 -1.365 1.00 91.50 148 ILE A N 1
ATOM 1199 C CA . ILE A 1 148 ? -15.852 -0.385 -1.437 1.00 91.50 148 ILE A CA 1
ATOM 1200 C C . ILE A 1 148 ? -16.541 -0.786 -0.124 1.00 91.50 148 ILE A C 1
ATOM 1202 O O . ILE A 1 148 ? -15.918 -1.127 0.879 1.00 91.50 148 ILE A O 1
ATOM 1206 N N . GLY A 1 149 ? -17.875 -0.709 -0.107 1.00 90.19 149 GLY A N 1
ATOM 1207 C CA . GLY A 1 149 ? -18.665 -0.933 1.107 1.00 90.19 149 GLY A CA 1
ATOM 1208 C C . GLY A 1 149 ? -18.328 0.084 2.219 1.00 90.19 149 GLY A C 1
ATOM 1209 O O . GLY A 1 149 ? -18.456 1.295 1.991 1.00 90.19 149 GLY A O 1
ATOM 1210 N N . PRO A 1 150 ? -17.925 -0.362 3.427 1.00 92.06 150 PRO A N 1
ATOM 1211 C CA . PRO A 1 150 ? -17.579 0.532 4.533 1.00 92.06 150 PRO A CA 1
ATOM 1212 C C . PRO A 1 150 ? -16.148 1.095 4.467 1.00 92.06 150 PRO A C 1
ATOM 1214 O O . PRO A 1 150 ? -15.747 1.808 5.387 1.00 92.06 150 PRO A O 1
ATOM 1217 N N . VAL A 1 151 ? -15.376 0.771 3.427 1.00 95.12 151 VAL A N 1
ATOM 1218 C CA . VAL A 1 151 ? -13.964 1.151 3.308 1.00 95.12 151 VAL A CA 1
ATOM 1219 C C . VAL A 1 151 ? -13.768 2.083 2.117 1.00 95.12 151 VAL A C 1
ATOM 1221 O O . VAL A 1 151 ? -14.233 1.791 1.019 1.00 95.12 151 VAL A O 1
ATOM 1224 N N . GLU A 1 152 ? -13.070 3.195 2.320 1.00 97.31 1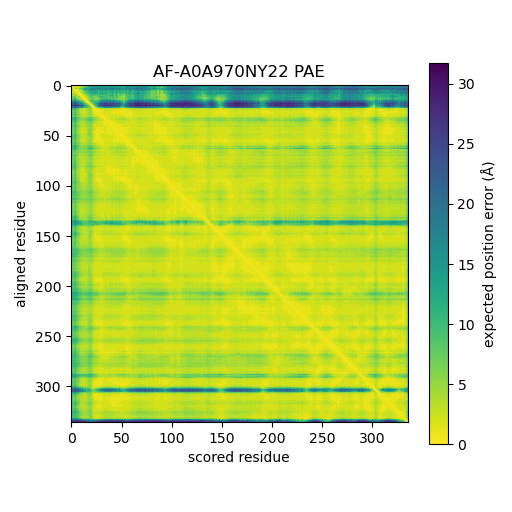52 GLU A N 1
ATOM 1225 C CA . GLU A 1 152 ? -12.410 3.938 1.248 1.00 97.31 152 GLU A CA 1
ATOM 1226 C C . GLU A 1 152 ? -10.996 3.379 1.100 1.00 97.31 152 GLU A C 1
ATOM 1228 O O . GLU A 1 152 ? -10.193 3.493 2.027 1.00 97.31 152 GLU A O 1
ATOM 1233 N N . ILE A 1 153 ? -10.692 2.755 -0.036 1.00 97.88 153 ILE A N 1
ATOM 1234 C CA . ILE A 1 153 ? -9.305 2.434 -0.376 1.00 97.88 153 ILE A CA 1
ATOM 1235 C C . ILE A 1 153 ? -8.681 3.639 -1.070 1.00 97.88 153 ILE A C 1
ATOM 1237 O O . ILE A 1 153 ? -9.302 4.248 -1.944 1.00 97.88 153 ILE A O 1
ATOM 1241 N N . ILE A 1 154 ? -7.466 3.989 -0.668 1.00 98.69 154 ILE A N 1
ATOM 1242 C CA . ILE A 1 154 ? -6.712 5.116 -1.208 1.00 98.69 154 ILE A CA 1
ATOM 1243 C C . ILE A 1 154 ? -5.364 4.564 -1.661 1.00 98.69 154 ILE A C 1
ATOM 1245 O O . ILE A 1 154 ? -4.519 4.230 -0.833 1.00 98.69 154 ILE A O 1
ATOM 1249 N N . MET A 1 155 ? -5.204 4.427 -2.977 1.00 98.56 155 MET A N 1
ATOM 1250 C CA . MET A 1 155 ? -4.015 3.867 -3.607 1.00 98.56 155 MET A CA 1
ATOM 1251 C C . MET A 1 155 ? -3.077 4.999 -4.012 1.00 98.56 155 MET A C 1
ATOM 1253 O O . MET A 1 155 ? -3.421 5.786 -4.897 1.00 98.56 155 MET A O 1
ATOM 1257 N N . LEU A 1 156 ? -1.918 5.103 -3.363 1.00 98.50 156 LEU A N 1
ATOM 1258 C CA . LEU A 1 156 ? -0.916 6.118 -3.685 1.00 98.50 156 LEU A CA 1
ATOM 1259 C C . LEU A 1 156 ? 0.009 5.667 -4.823 1.00 98.50 156 LEU A C 1
ATOM 1261 O O . LEU A 1 156 ? 0.351 4.497 -4.952 1.00 98.50 156 LEU A O 1
ATOM 1265 N N . ASP A 1 157 ? 0.451 6.634 -5.619 1.00 98.06 157 ASP A N 1
ATOM 1266 C CA . ASP A 1 157 ? 1.606 6.534 -6.504 1.00 98.06 157 ASP A CA 1
ATOM 1267 C C . ASP A 1 157 ? 2.813 7.090 -5.748 1.00 98.06 157 ASP A C 1
ATOM 1269 O O . ASP A 1 157 ? 2.927 8.297 -5.541 1.00 98.06 157 ASP A O 1
ATOM 1273 N N . THR A 1 158 ? 3.673 6.203 -5.265 1.00 97.38 158 THR A N 1
ATOM 1274 C CA . THR A 1 158 ? 4.812 6.562 -4.413 1.00 97.38 158 THR A CA 1
ATOM 1275 C C . THR A 1 158 ? 6.114 6.708 -5.183 1.00 97.38 158 THR A C 1
ATOM 1277 O O . THR A 1 158 ? 7.149 6.951 -4.567 1.00 97.38 158 THR A O 1
ATOM 1280 N N . ARG A 1 159 ? 6.091 6.570 -6.516 1.00 97.81 159 ARG A N 1
ATOM 1281 C CA . ARG A 1 159 ? 7.297 6.566 -7.358 1.00 97.81 159 ARG A CA 1
ATOM 1282 C C . ARG A 1 159 ? 7.293 7.668 -8.410 1.00 97.81 159 ARG A C 1
ATOM 1284 O O . ARG A 1 159 ? 8.308 8.347 -8.534 1.00 97.81 159 ARG A O 1
ATOM 1291 N N . SER A 1 160 ? 6.195 7.922 -9.133 1.00 97.06 160 SER A N 1
ATOM 1292 C CA . SER A 1 160 ? 6.203 8.839 -10.297 1.00 97.06 160 SER A CA 1
ATOM 1293 C C . SER A 1 160 ? 6.627 10.267 -9.982 1.00 97.06 160 SER A C 1
ATOM 1295 O O . SER A 1 160 ? 7.190 10.939 -10.853 1.00 97.06 160 SER A O 1
ATOM 1297 N N . PHE A 1 161 ? 6.303 10.734 -8.778 1.00 96.81 161 PHE A N 1
ATOM 1298 C CA . PHE A 1 161 ? 6.428 12.134 -8.377 1.00 96.81 161 PHE A CA 1
ATOM 1299 C C . PHE A 1 161 ? 7.621 12.419 -7.477 1.00 96.81 161 PHE A C 1
ATOM 1301 O O . PHE A 1 161 ? 7.797 13.567 -7.079 1.00 96.81 161 PHE A O 1
ATOM 1308 N N . ARG A 1 162 ? 8.464 11.415 -7.197 1.00 97.19 162 ARG A N 1
ATOM 1309 C CA . ARG A 1 162 ? 9.660 11.644 -6.389 1.00 97.19 162 ARG A CA 1
ATOM 1310 C C . ARG A 1 162 ? 10.591 12.649 -7.068 1.00 97.19 162 ARG A C 1
ATOM 1312 O O . ARG A 1 162 ? 10.881 12.543 -8.261 1.00 97.19 162 ARG A O 1
ATOM 1319 N N . GLU A 1 163 ? 11.123 13.588 -6.301 1.00 96.25 163 GLU A N 1
ATOM 1320 C CA . GLU A 1 163 ? 12.168 14.512 -6.736 1.00 96.25 163 GLU A CA 1
ATOM 1321 C C . GLU A 1 163 ? 13.502 14.089 -6.113 1.00 96.25 163 GLU A C 1
ATOM 1323 O O . GLU A 1 163 ? 13.884 14.561 -5.048 1.00 96.25 163 GLU A O 1
ATOM 1328 N N . ASN A 1 164 ? 14.233 13.189 -6.783 1.00 92.75 164 ASN A N 1
ATOM 1329 C CA . ASN A 1 164 ? 15.453 12.569 -6.237 1.00 92.75 164 ASN A CA 1
ATOM 1330 C C . ASN A 1 164 ? 16.501 13.581 -5.732 1.00 92.75 164 ASN A C 1
ATOM 1332 O O . ASN A 1 164 ? 17.173 13.327 -4.737 1.00 92.75 164 ASN A O 1
ATOM 1336 N N . SER A 1 165 ? 16.650 14.728 -6.404 1.00 94.81 165 SER A N 1
ATOM 1337 C CA . SER A 1 165 ? 17.604 15.777 -6.012 1.00 94.81 165 SER A CA 1
ATOM 1338 C C . SER A 1 165 ? 17.175 16.589 -4.789 1.00 94.81 165 SER A C 1
ATOM 1340 O O . SER A 1 165 ? 17.984 17.357 -4.286 1.00 94.81 165 SER A O 1
ATOM 1342 N N . LYS A 1 166 ? 15.920 16.447 -4.356 1.00 95.62 166 LYS A N 1
ATOM 1343 C CA . LYS A 1 166 ? 15.303 17.161 -3.232 1.00 95.62 166 LYS A CA 1
ATOM 1344 C C . LYS A 1 166 ? 14.843 16.208 -2.132 1.00 95.62 166 LYS A C 1
ATOM 1346 O O . LYS A 1 166 ? 13.959 16.539 -1.351 1.00 95.62 166 LYS A O 1
ATOM 1351 N N . ARG A 1 167 ? 15.376 14.985 -2.099 1.00 94.81 167 ARG A N 1
ATOM 1352 C CA . ARG A 1 167 ? 15.014 14.005 -1.075 1.00 94.81 167 ARG A CA 1
ATOM 1353 C C . ARG A 1 167 ? 15.208 14.609 0.322 1.00 94.81 167 ARG A C 1
ATOM 1355 O O . ARG A 1 167 ? 16.283 15.121 0.621 1.00 94.81 167 ARG A O 1
ATOM 1362 N N . GLY A 1 168 ? 14.180 14.511 1.159 1.00 95.56 168 GLY A N 1
ATOM 1363 C CA . GLY A 1 168 ? 14.125 15.116 2.490 1.00 95.56 168 GLY A CA 1
ATOM 1364 C C . GLY A 1 168 ? 13.503 16.515 2.514 1.00 95.56 168 GLY A C 1
ATOM 1365 O O . GLY A 1 168 ? 13.230 17.027 3.595 1.00 95.56 168 GLY A O 1
ATOM 1366 N N . GLU A 1 169 ? 13.252 17.132 1.357 1.00 96.75 169 GLU A N 1
ATOM 1367 C CA . GLU A 1 169 ? 12.548 18.412 1.252 1.00 96.75 169 GLU A CA 1
ATOM 1368 C C . GLU A 1 169 ? 11.036 18.208 1.083 1.00 96.75 169 GLU A C 1
ATOM 1370 O O . GLU A 1 169 ? 10.578 17.210 0.512 1.00 96.75 169 GLU A O 1
ATOM 1375 N N . TYR A 1 170 ? 10.267 19.209 1.514 1.00 97.06 170 TYR A N 1
ATOM 1376 C CA . TYR A 1 170 ? 8.815 19.236 1.376 1.00 97.06 170 TYR A CA 1
ATOM 1377 C C . TYR A 1 170 ? 8.355 19.117 -0.082 1.00 97.06 170 TYR A C 1
ATOM 1379 O O . TYR A 1 170 ? 8.761 19.883 -0.961 1.00 97.06 170 TYR A O 1
ATOM 1387 N N . GLY A 1 171 ? 7.436 18.190 -0.332 1.00 95.94 171 GLY A N 1
ATOM 1388 C CA . GLY A 1 171 ? 6.861 17.913 -1.643 1.00 95.94 171 GLY A CA 1
ATOM 1389 C C . GLY A 1 171 ? 7.697 16.971 -2.509 1.00 95.94 171 GLY A C 1
ATOM 1390 O O . GLY A 1 171 ? 7.286 16.691 -3.634 1.00 95.94 171 GLY A O 1
ATOM 1391 N N . SER A 1 172 ? 8.828 16.456 -2.017 1.00 97.12 172 SER A N 1
ATOM 1392 C CA . SER A 1 172 ? 9.746 15.626 -2.808 1.00 97.12 172 SER A CA 1
ATOM 1393 C C . SER A 1 172 ? 9.310 14.167 -2.971 1.00 97.12 172 SER A C 1
ATOM 1395 O O . SER A 1 172 ? 9.964 13.429 -3.708 1.00 97.12 172 SER A O 1
ATOM 1397 N N . TYR A 1 173 ? 8.218 13.740 -2.324 1.00 97.50 173 TYR A N 1
ATOM 1398 C CA . TYR A 1 173 ? 7.722 12.363 -2.416 1.00 97.50 173 TYR A CA 1
ATOM 1399 C C . TYR A 1 173 ? 6.489 12.195 -3.316 1.00 97.50 173 TYR A C 1
ATOM 1401 O O . TYR A 1 173 ? 6.590 11.609 -4.392 1.00 97.50 173 TYR A O 1
ATOM 1409 N N . LEU A 1 174 ? 5.320 12.704 -2.896 1.00 97.56 174 LEU A N 1
ATOM 1410 C CA . LEU A 1 174 ? 4.078 12.614 -3.688 1.00 97.56 174 LEU A CA 1
ATOM 1411 C C . LEU A 1 174 ? 3.929 13.758 -4.699 1.00 97.56 174 LEU A C 1
ATOM 1413 O O . LEU A 1 174 ? 3.059 13.714 -5.566 1.00 97.56 174 LEU A O 1
ATOM 1417 N N . GLY A 1 175 ? 4.722 14.821 -4.565 1.00 96.19 175 GLY A N 1
ATOM 1418 C CA . GLY A 1 175 ? 4.439 16.080 -5.236 1.00 96.19 175 GLY A CA 1
ATOM 1419 C C . GLY A 1 175 ? 3.175 16.766 -4.701 1.00 96.19 175 GLY A C 1
ATOM 1420 O O . GLY A 1 175 ? 2.308 16.190 -4.038 1.00 96.19 175 GLY A O 1
ATOM 1421 N N . LYS A 1 176 ? 3.055 18.056 -5.016 1.00 95.62 176 LYS A N 1
ATOM 1422 C CA . LYS A 1 176 ? 1.994 18.924 -4.486 1.00 95.62 176 LYS A CA 1
ATOM 1423 C C . LYS A 1 176 ? 0.580 18.485 -4.883 1.00 95.62 176 LYS A C 1
ATOM 1425 O O . LYS A 1 176 ? -0.343 18.591 -4.079 1.00 95.62 176 LYS A O 1
ATOM 1430 N N . GLU A 1 177 ? 0.391 18.041 -6.124 1.00 96.38 177 GLU A N 1
ATOM 1431 C CA . GLU A 1 177 ? -0.939 17.708 -6.654 1.00 96.38 177 GLU A CA 1
ATOM 1432 C C . GLU A 1 177 ? -1.532 16.479 -5.964 1.00 96.38 177 GLU A C 1
ATOM 1434 O O . GLU A 1 177 ? -2.630 16.561 -5.411 1.00 96.38 177 GLU A O 1
ATOM 1439 N N . GLN A 1 178 ? -0.784 15.372 -5.917 1.00 97.81 178 GLN A N 1
ATOM 1440 C CA . GLN A 1 178 ? -1.237 14.147 -5.262 1.00 97.81 178 GLN A CA 1
ATOM 1441 C C . GLN A 1 178 ? -1.373 14.331 -3.747 1.00 97.81 178 GLN A C 1
ATOM 1443 O O . GLN A 1 178 ? -2.320 13.816 -3.158 1.00 97.81 178 GLN A O 1
ATOM 1448 N N . PHE A 1 179 ? -0.484 15.097 -3.105 1.00 98.25 179 PHE A N 1
ATOM 1449 C CA . PHE A 1 179 ? -0.592 15.369 -1.670 1.00 98.25 179 PHE A CA 1
ATOM 1450 C C . PHE A 1 179 ? -1.859 16.166 -1.316 1.00 98.25 179 PHE A C 1
ATOM 1452 O O . PHE A 1 179 ? -2.581 15.823 -0.377 1.00 98.25 179 PHE A O 1
ATOM 1459 N N . ASN A 1 180 ? -2.197 17.190 -2.106 1.00 97.81 180 ASN A N 1
ATOM 1460 C CA . ASN A 1 180 ? -3.450 17.926 -1.926 1.00 97.81 180 ASN A CA 1
ATOM 1461 C C . ASN A 1 180 ? -4.672 17.052 -2.223 1.00 97.81 180 ASN A C 1
ATOM 1463 O O . ASN A 1 180 ? -5.637 17.074 -1.460 1.00 97.81 180 ASN A O 1
ATOM 1467 N N . TRP A 1 181 ? -4.617 16.241 -3.283 1.00 97.94 181 TRP A N 1
ATOM 1468 C CA . TRP A 1 181 ? -5.664 15.267 -3.586 1.00 97.94 181 TRP A CA 1
ATOM 1469 C C . TRP A 1 181 ? -5.888 14.279 -2.431 1.00 97.94 181 TRP A C 1
ATOM 1471 O O . TRP A 1 181 ? -7.038 13.975 -2.113 1.00 97.94 181 TRP A O 1
ATOM 1481 N N . LEU A 1 182 ? -4.826 13.810 -1.769 1.00 98.56 182 LEU A N 1
ATOM 1482 C CA . LEU A 1 182 ? -4.919 12.900 -0.627 1.00 98.56 182 LEU A CA 1
ATOM 1483 C C . LEU A 1 182 ? -5.667 13.550 0.543 1.00 98.56 182 LEU A C 1
ATOM 1485 O O . LEU A 1 182 ? -6.618 12.964 1.064 1.00 98.56 182 LEU A O 1
ATOM 1489 N N . LYS A 1 183 ? -5.291 14.780 0.918 1.00 98.75 183 LYS A N 1
ATOM 1490 C CA . LYS A 1 183 ? -5.974 15.536 1.981 1.00 98.75 183 LYS A CA 1
ATOM 1491 C C . LYS A 1 183 ? -7.453 15.760 1.659 1.00 98.75 183 LYS A C 1
ATOM 1493 O O . LYS A 1 183 ? -8.312 15.480 2.495 1.00 98.75 183 LYS A O 1
ATOM 1498 N N . GLU A 1 184 ? -7.767 16.177 0.433 1.00 98.25 184 GLU A N 1
ATOM 1499 C CA . GLU A 1 184 ? -9.153 16.370 -0.009 1.00 98.25 184 GLU A CA 1
ATOM 1500 C C . GLU A 1 184 ? -9.948 15.060 -0.030 1.00 98.25 184 GLU A C 1
ATOM 1502 O O . GLU A 1 184 ? -11.103 15.020 0.396 1.00 98.25 184 GLU A O 1
ATOM 1507 N N . THR A 1 185 ? -9.338 13.961 -0.471 1.00 98.06 185 THR A N 1
ATOM 1508 C CA . THR A 1 185 ? -9.969 12.634 -0.473 1.00 98.06 185 THR A CA 1
ATOM 1509 C C . THR A 1 185 ? -10.317 12.195 0.946 1.00 98.06 185 THR A C 1
ATOM 1511 O O . THR A 1 185 ? -11.440 11.756 1.204 1.00 98.06 185 THR A O 1
ATOM 1514 N N . LEU A 1 186 ? -9.386 12.358 1.888 1.00 98.69 186 LEU A N 1
ATOM 1515 C CA . LEU A 1 186 ? -9.601 12.012 3.291 1.00 98.69 186 LEU A CA 1
ATOM 1516 C C . LEU A 1 186 ? -10.699 12.867 3.931 1.00 98.69 186 LEU A C 1
ATOM 1518 O O . LEU A 1 186 ? -11.614 12.313 4.545 1.00 98.69 186 LEU A O 1
ATOM 1522 N N . LYS A 1 187 ? -10.654 14.188 3.728 1.00 98.12 187 LYS A N 1
ATOM 1523 C CA . LYS A 1 187 ? -11.637 15.144 4.261 1.00 98.12 187 LYS A CA 1
ATOM 1524 C C . LYS A 1 187 ? -13.053 14.876 3.756 1.00 98.12 187 LYS A C 1
ATOM 1526 O O . LYS A 1 187 ? -14.026 14.963 4.507 1.00 98.12 187 LYS A O 1
ATOM 1531 N N . ASN A 1 188 ? -13.177 14.522 2.479 1.00 97.44 188 ASN A N 1
ATOM 1532 C CA . ASN A 1 188 ? -14.474 14.305 1.843 1.00 97.44 188 ASN A CA 1
ATOM 1533 C C . ASN A 1 188 ? -15.008 12.871 2.019 1.00 97.44 188 ASN A C 1
ATOM 1535 O O . ASN A 1 188 ? -16.207 12.637 1.838 1.00 97.44 188 ASN A O 1
ATOM 1539 N N . SER A 1 189 ? -14.166 11.909 2.417 1.00 96.88 189 SER A N 1
ATOM 1540 C CA . SER A 1 189 ? -14.561 10.506 2.568 1.00 96.88 189 SER A CA 1
ATOM 1541 C C . SER A 1 189 ? -15.590 10.303 3.685 1.00 96.88 189 SER A C 1
ATOM 1543 O O . SER A 1 189 ? -15.329 10.540 4.867 1.00 96.88 189 SER A O 1
ATOM 1545 N N . LYS A 1 190 ? -16.750 9.745 3.320 1.00 93.19 190 LYS A N 1
ATOM 1546 C CA . LYS A 1 190 ? -17.811 9.327 4.258 1.00 93.19 190 LYS A CA 1
ATOM 1547 C C . LYS A 1 190 ? -17.729 7.856 4.673 1.00 93.19 190 LYS A C 1
ATOM 1549 O O . LYS A 1 190 ? -18.594 7.381 5.399 1.00 93.19 190 LYS A O 1
ATOM 1554 N N . ALA A 1 191 ? -16.719 7.121 4.208 1.00 93.69 191 ALA A N 1
ATOM 1555 C CA . ALA A 1 191 ? -16.528 5.736 4.616 1.00 93.69 191 ALA A CA 1
ATOM 1556 C C . ALA A 1 191 ? -16.132 5.661 6.104 1.00 93.69 191 ALA A C 1
ATOM 1558 O O . ALA A 1 191 ? -15.297 6.463 6.531 1.00 93.69 191 ALA A O 1
ATOM 1559 N N . PRO A 1 192 ? -16.675 4.707 6.882 1.00 94.00 192 PRO A N 1
ATOM 1560 C CA . PRO A 1 192 ? -16.218 4.451 8.244 1.00 94.00 192 PRO A CA 1
ATOM 1561 C C . PRO A 1 192 ? -14.711 4.213 8.348 1.00 94.00 192 PRO A C 1
ATOM 1563 O O . PRO A 1 192 ? -14.078 4.743 9.247 1.00 94.00 192 PRO A O 1
ATOM 1566 N N . PHE A 1 193 ? -14.126 3.458 7.418 1.00 96.88 193 PHE A N 1
ATOM 1567 C CA . PHE A 1 193 ? -12.692 3.175 7.410 1.00 96.88 193 PHE A CA 1
ATOM 1568 C C . PHE A 1 193 ? -12.027 3.743 6.159 1.00 96.88 193 PHE A C 1
ATOM 1570 O O . PHE A 1 193 ? -12.629 3.744 5.082 1.00 96.88 193 PHE A O 1
ATOM 1577 N N . LYS A 1 194 ? -10.781 4.200 6.294 1.00 98.62 194 LYS A N 1
ATOM 1578 C CA . LYS A 1 194 ? -9.917 4.605 5.182 1.00 98.62 194 LYS A CA 1
ATOM 1579 C C . LYS A 1 194 ? -8.633 3.787 5.258 1.00 98.62 194 LYS A C 1
ATOM 1581 O O . LYS A 1 194 ? -7.942 3.844 6.270 1.00 98.62 194 LYS A O 1
ATOM 1586 N N . VAL A 1 195 ? -8.333 3.021 4.215 1.00 98.88 195 VAL A N 1
ATOM 1587 C CA . VAL A 1 195 ? -7.086 2.250 4.119 1.00 98.88 195 VAL A CA 1
ATOM 1588 C C . VAL A 1 195 ? -6.202 2.934 3.092 1.00 98.88 195 VAL A C 1
ATOM 1590 O O . VAL A 1 195 ? -6.559 2.983 1.913 1.00 98.88 195 VAL A O 1
ATOM 1593 N N . ILE A 1 196 ? -5.085 3.494 3.551 1.00 98.88 196 ILE A N 1
ATOM 1594 C CA . ILE A 1 196 ? -4.160 4.255 2.709 1.00 98.88 196 ILE A CA 1
ATOM 1595 C C . ILE A 1 196 ? -2.945 3.384 2.407 1.00 98.88 196 ILE A C 1
ATOM 1597 O O . ILE A 1 196 ? -2.282 2.916 3.334 1.00 98.88 196 ILE A O 1
ATOM 1601 N N . SER A 1 197 ? -2.671 3.149 1.123 1.00 98.50 197 SER A N 1
ATOM 1602 C CA . SER A 1 197 ? -1.468 2.434 0.705 1.00 98.50 197 SER A CA 1
ATOM 1603 C C . SER A 1 197 ? -0.269 3.355 0.579 1.00 98.50 197 SER A C 1
ATOM 1605 O O . SER A 1 197 ? -0.407 4.525 0.247 1.00 98.50 197 SER A O 1
ATOM 1607 N N . SER A 1 198 ? 0.918 2.799 0.767 1.00 97.56 198 SER A N 1
ATOM 1608 C CA . SER A 1 198 ? 2.178 3.359 0.291 1.00 97.56 198 SER A CA 1
ATOM 1609 C C . SER A 1 198 ? 3.016 2.203 -0.253 1.00 97.56 198 SER A C 1
ATOM 1611 O O . SER A 1 198 ? 2.994 1.125 0.335 1.00 97.56 198 SER A O 1
ATOM 1613 N N . GLY A 1 199 ? 3.729 2.382 -1.369 1.00 93.94 199 GLY A N 1
ATOM 1614 C CA . GLY A 1 199 ? 4.685 1.367 -1.830 1.00 93.94 199 GLY A CA 1
ATOM 1615 C C . GLY A 1 199 ? 5.756 1.103 -0.768 1.00 93.94 199 GLY A C 1
ATOM 1616 O O . GLY A 1 199 ? 6.042 -0.044 -0.448 1.00 93.94 199 GLY A O 1
ATOM 1617 N N . THR A 1 200 ? 6.205 2.163 -0.090 1.00 95.25 200 THR A N 1
ATOM 1618 C CA . THR A 1 200 ? 7.213 2.100 0.975 1.00 95.25 200 THR A CA 1
ATOM 1619 C C . THR A 1 200 ? 6.634 2.365 2.364 1.00 95.25 200 THR A C 1
ATOM 1621 O O . THR A 1 200 ? 5.462 2.724 2.509 1.00 95.25 200 THR A O 1
ATOM 1624 N N . MET A 1 201 ? 7.443 2.178 3.409 1.00 96.44 201 MET A N 1
ATOM 1625 C CA . MET A 1 201 ? 6.989 2.277 4.800 1.00 96.44 201 MET A CA 1
ATOM 1626 C C . MET A 1 201 ? 6.538 3.687 5.201 1.00 96.44 201 MET A C 1
ATOM 1628 O O . MET A 1 201 ? 7.128 4.688 4.801 1.00 96.44 201 MET A O 1
ATOM 1632 N N . TRP A 1 202 ? 5.512 3.760 6.048 1.00 97.56 202 TRP A N 1
ATOM 1633 C CA . TRP A 1 202 ? 5.053 4.986 6.712 1.00 97.56 202 TRP A CA 1
ATOM 1634 C C . TRP A 1 202 ? 5.956 5.349 7.892 1.00 97.56 202 TRP A C 1
ATOM 1636 O O . TRP A 1 202 ? 6.170 6.533 8.172 1.00 97.56 202 TRP A O 1
ATOM 1646 N N . SER A 1 203 ? 6.463 4.333 8.589 1.00 95.44 203 SER A N 1
ATOM 1647 C CA . SER A 1 203 ? 7.447 4.449 9.660 1.00 95.44 203 SER A CA 1
ATOM 1648 C C . SER A 1 203 ? 8.885 4.321 9.154 1.00 95.44 203 SER A C 1
ATOM 1650 O O . SER A 1 203 ? 9.162 3.759 8.096 1.00 95.44 203 SER A O 1
ATOM 1652 N N . ASP A 1 204 ? 9.817 4.834 9.956 1.00 95.00 204 ASP A N 1
ATOM 1653 C CA . ASP A 1 204 ? 11.251 4.867 9.643 1.00 95.00 204 ASP A CA 1
ATOM 1654 C C . ASP A 1 204 ? 12.041 3.816 10.451 1.00 95.00 204 ASP A C 1
ATOM 1656 O O . ASP A 1 204 ? 13.269 3.838 10.500 1.00 95.00 204 ASP A O 1
ATOM 1660 N N . TYR A 1 205 ? 11.338 2.890 11.116 1.00 94.56 205 TYR A N 1
ATOM 1661 C CA . TYR A 1 205 ? 11.902 2.003 12.141 1.00 94.56 205 TYR A CA 1
ATOM 1662 C C . TYR A 1 205 ? 12.815 0.900 11.593 1.00 94.56 205 TYR A C 1
ATOM 1664 O O . TYR A 1 205 ? 13.627 0.344 12.329 1.00 94.56 205 TYR A O 1
ATOM 1672 N N . ILE A 1 206 ? 12.703 0.575 10.303 1.00 94.44 206 ILE A N 1
ATOM 1673 C CA . ILE A 1 206 ? 13.497 -0.476 9.661 1.00 94.44 206 ILE A CA 1
ATOM 1674 C C . ILE A 1 206 ? 14.565 0.142 8.765 1.00 94.44 206 ILE A C 1
ATOM 1676 O O . ILE A 1 206 ? 14.271 0.940 7.877 1.00 94.44 206 ILE A O 1
ATOM 1680 N N . THR A 1 207 ? 15.814 -0.294 8.958 1.00 89.25 207 THR A N 1
ATOM 1681 C CA . THR A 1 207 ? 16.979 0.131 8.159 1.00 89.25 207 THR A CA 1
ATOM 1682 C C . THR A 1 207 ? 17.101 1.659 8.081 1.00 89.25 207 THR A C 1
ATOM 1684 O O . THR A 1 207 ? 17.070 2.219 6.989 1.00 89.25 207 THR A O 1
ATOM 1687 N N . PRO A 1 208 ? 17.222 2.326 9.235 1.00 89.31 208 PRO A N 1
ATOM 1688 C CA . PRO A 1 208 ? 17.065 3.775 9.395 1.00 89.31 208 PRO A CA 1
ATOM 1689 C C . PRO A 1 208 ? 16.140 4.514 8.405 1.00 89.31 208 PRO A C 1
ATOM 1691 O O . PRO A 1 208 ? 16.498 5.582 7.912 1.00 89.31 208 PRO A O 1
ATOM 1694 N N . GLY A 1 209 ? 14.989 3.927 8.053 1.00 88.69 209 GLY A N 1
ATOM 1695 C CA . GLY A 1 209 ? 14.054 4.489 7.077 1.00 88.69 209 GLY A CA 1
ATOM 1696 C C . GLY A 1 209 ? 14.600 4.580 5.644 1.00 88.69 209 GLY A C 1
ATOM 1697 O O . GLY A 1 209 ? 14.228 5.490 4.912 1.00 88.69 209 GLY A O 1
ATOM 1698 N N . LYS A 1 210 ? 15.504 3.683 5.216 1.00 90.31 210 LYS A N 1
ATOM 1699 C CA . LYS A 1 210 ? 16.208 3.752 3.912 1.00 90.31 210 LYS A CA 1
ATOM 1700 C C . LYS A 1 210 ? 15.281 4.086 2.743 1.00 90.31 210 LYS A C 1
ATOM 1702 O O . LYS A 1 210 ? 15.669 4.888 1.897 1.00 90.31 210 LYS A O 1
ATOM 1707 N N . ASP A 1 211 ? 14.108 3.472 2.673 1.00 91.31 211 ASP A N 1
ATOM 1708 C CA . ASP A 1 211 ? 13.061 3.850 1.727 1.00 91.31 211 ASP A CA 1
ATOM 1709 C C . ASP A 1 211 ? 11.739 3.902 2.495 1.00 91.31 211 ASP A C 1
ATOM 1711 O O . ASP A 1 211 ? 11.043 2.908 2.676 1.00 91.31 211 ASP A O 1
ATOM 1715 N N . SER A 1 212 ? 11.466 5.061 3.080 1.00 94.88 212 SER A N 1
ATOM 1716 C CA . SER A 1 212 ? 10.275 5.311 3.878 1.00 94.88 212 SER A CA 1
ATOM 1717 C C . SER A 1 212 ? 9.798 6.728 3.647 1.00 94.88 212 SER A C 1
ATOM 1719 O O . SER A 1 212 ? 10.526 7.619 3.196 1.00 94.88 212 SER A O 1
ATOM 1721 N N . TRP A 1 213 ? 8.549 6.957 3.994 1.00 94.88 213 TRP A N 1
ATOM 1722 C CA . TRP A 1 213 ? 7.933 8.245 3.804 1.00 94.88 213 TRP A CA 1
ATOM 1723 C C . TRP A 1 213 ? 8.595 9.334 4.654 1.00 94.88 213 TRP A C 1
ATOM 1725 O O . TRP A 1 213 ? 8.791 10.450 4.180 1.00 94.88 213 TRP A O 1
ATOM 1735 N N . GLY A 1 214 ? 9.023 8.986 5.871 1.00 89.75 214 GLY A N 1
ATOM 1736 C CA . GLY A 1 214 ? 9.691 9.901 6.788 1.00 89.75 214 GLY A CA 1
ATOM 1737 C C . GLY A 1 214 ? 11.132 10.249 6.426 1.00 89.75 214 GLY A C 1
ATOM 1738 O O . GLY A 1 214 ? 11.628 11.231 6.967 1.00 89.75 214 GLY A O 1
ATOM 1739 N N . THR A 1 215 ? 11.787 9.549 5.493 1.00 93.94 215 THR A N 1
ATOM 1740 C CA . THR A 1 215 ? 13.100 9.968 4.956 1.00 93.94 215 THR A CA 1
ATOM 1741 C C . THR A 1 215 ? 13.028 10.585 3.567 1.00 93.94 215 THR A C 1
ATOM 1743 O O . THR A 1 215 ? 13.969 11.260 3.143 1.00 93.94 215 THR A O 1
ATOM 1746 N N . TRP A 1 216 ? 11.939 10.350 2.837 1.00 96.06 216 TRP A N 1
ATOM 1747 C CA . TRP A 1 216 ? 11.676 11.066 1.597 1.00 96.06 216 TRP A CA 1
ATOM 1748 C C . TRP A 1 216 ? 11.119 12.453 1.849 1.00 96.06 216 TRP A C 1
ATOM 1750 O O . TRP A 1 216 ? 11.602 13.394 1.237 1.00 96.06 216 TRP A O 1
ATOM 1760 N N . ASP A 1 217 ? 10.136 12.588 2.732 1.00 97.06 217 ASP A N 1
ATOM 1761 C CA . ASP A 1 217 ? 9.436 13.850 2.945 1.00 97.06 217 ASP A CA 1
ATOM 1762 C C . ASP A 1 217 ? 8.837 13.883 4.356 1.00 97.06 217 ASP A C 1
ATOM 1764 O O . ASP A 1 217 ? 7.639 13.663 4.573 1.00 97.06 217 ASP A O 1
ATOM 1768 N N . THR A 1 218 ? 9.711 14.098 5.345 1.00 96.25 218 THR A N 1
ATOM 1769 C CA . THR A 1 218 ? 9.327 14.114 6.762 1.00 96.25 218 THR A CA 1
ATOM 1770 C C . THR A 1 218 ? 8.242 15.152 7.021 1.00 96.25 218 THR A C 1
ATOM 1772 O O . THR A 1 218 ? 7.255 14.850 7.689 1.00 96.25 218 THR A O 1
ATOM 1775 N N . GLU A 1 219 ? 8.403 16.359 6.473 1.00 97.44 219 GLU A N 1
ATOM 1776 C CA . GLU A 1 219 ? 7.484 17.471 6.703 1.00 97.44 219 GLU A CA 1
ATOM 1777 C C . GLU A 1 219 ? 6.092 17.190 6.125 1.00 97.44 219 GLU A C 1
ATOM 1779 O O . GLU A 1 219 ? 5.103 17.383 6.833 1.00 97.44 219 GLU A O 1
ATOM 1784 N N . ALA A 1 220 ? 5.978 16.668 4.896 1.00 97.94 220 ALA A N 1
ATOM 1785 C CA . ALA A 1 220 ? 4.668 16.339 4.334 1.00 97.94 220 ALA A CA 1
ATOM 1786 C C . ALA A 1 220 ? 3.992 15.166 5.060 1.00 97.94 220 ALA A C 1
ATOM 1788 O O . ALA A 1 220 ? 2.773 15.178 5.247 1.00 97.94 220 ALA A O 1
ATOM 1789 N N . ARG A 1 221 ? 4.751 14.157 5.511 1.00 97.94 221 ARG A N 1
ATOM 1790 C CA . ARG A 1 221 ? 4.186 13.063 6.318 1.00 97.94 221 ARG A CA 1
ATOM 1791 C C . ARG A 1 221 ? 3.615 13.583 7.637 1.00 97.94 221 ARG A C 1
ATOM 1793 O O . ARG A 1 221 ? 2.487 13.243 7.995 1.00 97.94 221 ARG A O 1
ATOM 1800 N N . GLU A 1 222 ? 4.370 14.425 8.336 1.00 97.94 222 GLU A N 1
ATOM 1801 C CA . GLU A 1 222 ? 3.927 15.033 9.591 1.00 97.94 222 GLU A CA 1
ATOM 1802 C C . GLU A 1 222 ? 2.742 15.985 9.377 1.00 97.94 222 GLU A C 1
ATOM 1804 O O . GLU A 1 222 ? 1.807 15.978 10.180 1.00 97.94 222 GLU A O 1
ATOM 1809 N N . GLU A 1 223 ? 2.714 16.732 8.268 1.00 98.50 223 GLU A N 1
ATOM 1810 C CA . GLU A 1 223 ? 1.552 17.534 7.878 1.00 98.50 223 GLU A CA 1
ATOM 1811 C C . GLU A 1 223 ? 0.317 16.656 7.652 1.00 98.50 223 GLU A C 1
ATOM 1813 O O . GLU A 1 223 ? -0.767 17.001 8.119 1.00 98.50 223 GLU A O 1
ATOM 1818 N N . LEU A 1 224 ? 0.448 15.512 6.973 1.00 98.69 224 LEU A N 1
ATOM 1819 C CA . LEU A 1 224 ? -0.684 14.615 6.749 1.00 98.69 224 LEU A CA 1
ATOM 1820 C C . LEU A 1 224 ? -1.215 14.025 8.057 1.00 98.69 224 LEU A C 1
ATOM 1822 O O . LEU A 1 224 ? -2.429 13.996 8.265 1.00 98.69 224 LEU A O 1
ATOM 1826 N N . PHE A 1 225 ? -0.327 13.552 8.931 1.00 98.50 225 PHE A N 1
ATOM 1827 C CA . PHE A 1 225 ? -0.722 13.032 10.238 1.00 98.50 225 PHE A CA 1
ATOM 1828 C C . PHE A 1 225 ? -1.399 14.118 11.076 1.00 98.50 225 PHE A C 1
ATOM 1830 O O . PHE A 1 225 ? -2.502 13.899 11.576 1.00 98.50 225 PHE A O 1
ATOM 1837 N N . GLY A 1 226 ? -0.819 15.321 11.129 1.00 98.44 226 GLY A N 1
ATOM 1838 C CA . GLY A 1 226 ? -1.430 16.469 11.795 1.00 98.44 226 GLY A CA 1
ATOM 1839 C C . GLY A 1 226 ? -2.778 16.870 11.189 1.00 98.44 226 GLY A C 1
ATOM 1840 O O . GLY A 1 226 ? -3.702 17.213 11.926 1.00 98.44 226 GLY A O 1
ATOM 1841 N N . PHE A 1 227 ? -2.933 16.778 9.867 1.00 98.69 227 PHE A N 1
ATOM 1842 C CA . PHE A 1 227 ? -4.191 17.039 9.167 1.00 98.69 227 PHE A CA 1
ATOM 1843 C C . PHE A 1 227 ? -5.275 16.023 9.543 1.00 98.69 227 PHE A C 1
ATOM 1845 O O . PHE A 1 227 ? -6.400 16.420 9.841 1.00 98.69 227 PHE A O 1
ATOM 1852 N N . ILE A 1 228 ? -4.936 14.730 9.588 1.00 98.69 228 ILE A N 1
ATOM 1853 C CA . ILE A 1 228 ? -5.852 13.666 10.025 1.00 98.69 228 ILE A CA 1
ATOM 1854 C C . ILE A 1 228 ? -6.333 13.917 11.457 1.00 98.69 228 ILE A C 1
ATOM 1856 O O . ILE A 1 228 ? -7.529 13.806 11.726 1.00 98.69 228 ILE A O 1
ATOM 1860 N N . GLU A 1 229 ? -5.423 14.292 12.357 1.00 98.19 229 GLU A N 1
ATOM 1861 C CA . GLU A 1 229 ? -5.759 14.605 13.747 1.00 98.19 229 GLU A CA 1
ATOM 1862 C C . GLU A 1 229 ? -6.625 15.873 13.855 1.00 98.19 229 GLU A C 1
ATOM 1864 O O . GLU A 1 229 ? -7.661 15.861 14.519 1.00 98.19 229 GLU A O 1
ATOM 1869 N N . THR A 1 230 ? -6.248 16.946 13.156 1.00 97.56 230 THR A N 1
ATOM 1870 C CA . THR A 1 230 ? -6.922 18.258 13.214 1.00 97.56 230 THR A CA 1
ATOM 1871 C C . THR A 1 230 ? -8.332 18.216 12.625 1.00 97.56 230 THR A C 1
ATOM 1873 O O . THR A 1 230 ? -9.256 18.798 13.189 1.00 97.56 230 THR A O 1
ATOM 1876 N N . GLU A 1 231 ? -8.526 17.511 11.510 1.00 97.75 231 GLU A N 1
ATOM 1877 C CA . GLU A 1 231 ? -9.841 17.346 10.874 1.00 97.75 231 GLU A CA 1
ATOM 1878 C C . GLU A 1 231 ? -10.644 16.183 11.491 1.00 97.75 231 GLU A C 1
ATOM 1880 O O . GLU A 1 231 ? -11.742 15.874 11.026 1.00 97.75 231 GLU A O 1
ATOM 1885 N N . ASN A 1 232 ? -10.111 15.532 12.536 1.00 96.56 232 ASN A N 1
ATOM 1886 C CA . ASN A 1 232 ? -10.708 14.384 13.219 1.00 96.56 232 ASN A CA 1
ATOM 1887 C C . ASN A 1 232 ? -11.131 13.254 12.253 1.00 96.56 232 ASN A C 1
ATOM 1889 O O . ASN A 1 232 ? -12.223 12.677 12.340 1.00 96.56 232 ASN A O 1
ATOM 1893 N N . ILE A 1 233 ? -10.265 12.943 11.285 1.00 97.88 233 ILE A N 1
ATOM 1894 C CA . ILE A 1 233 ? -10.523 11.906 10.285 1.00 97.88 233 ILE A CA 1
ATOM 1895 C C . ILE A 1 233 ? -10.347 10.537 10.949 1.00 97.88 233 ILE A C 1
ATOM 1897 O O . ILE A 1 233 ? -9.241 10.048 11.159 1.00 97.88 233 ILE A O 1
ATOM 1901 N N . SER A 1 234 ? -11.472 9.909 11.281 1.00 96.50 234 SER A N 1
ATOM 1902 C CA . SER A 1 234 ? -11.505 8.617 11.970 1.00 96.50 234 SER A CA 1
ATOM 1903 C C . SER A 1 234 ? -11.336 7.418 11.028 1.00 96.50 234 SER A C 1
ATOM 1905 O O . SER A 1 234 ? -11.604 7.504 9.827 1.00 96.50 234 SER A O 1
ATOM 1907 N N . GLY A 1 235 ? -10.955 6.272 11.595 1.00 97.19 235 GLY A N 1
ATOM 1908 C CA . GLY A 1 235 ? -10.934 4.977 10.915 1.00 97.19 235 GLY A CA 1
ATOM 1909 C C . GLY A 1 235 ? -9.774 4.789 9.937 1.00 97.19 235 GLY A C 1
ATOM 1910 O O . GLY A 1 235 ? -9.893 3.973 9.020 1.00 97.19 235 GLY A O 1
ATOM 1911 N N . VAL A 1 236 ? -8.685 5.548 10.093 1.00 98.69 236 VAL A N 1
ATOM 1912 C CA . VAL A 1 236 ? -7.499 5.460 9.228 1.00 98.69 236 VAL A CA 1
ATOM 1913 C C . VAL A 1 236 ? -6.643 4.249 9.605 1.00 98.69 236 VAL A C 1
ATOM 1915 O O . VAL A 1 236 ? -6.294 4.062 10.769 1.00 98.69 236 VAL A O 1
ATOM 1918 N N . LEU A 1 237 ? -6.287 3.448 8.602 1.00 98.88 237 LEU A N 1
ATOM 1919 C CA . LEU A 1 237 ? -5.318 2.356 8.678 1.00 98.88 237 LEU A CA 1
ATOM 1920 C C . LEU A 1 237 ? -4.278 2.541 7.573 1.00 98.88 237 LEU A C 1
ATOM 1922 O O . LEU A 1 237 ? -4.633 2.862 6.435 1.00 98.88 237 LEU A O 1
ATOM 1926 N N . LEU A 1 238 ? -3.011 2.317 7.906 1.00 98.88 238 LEU A N 1
ATOM 1927 C CA . LEU A 1 238 ? -1.893 2.473 6.984 1.00 98.88 238 LEU A CA 1
ATOM 1928 C C . LEU A 1 238 ? -1.405 1.092 6.543 1.00 98.88 238 LEU A C 1
ATOM 1930 O O . LEU A 1 238 ? -1.227 0.198 7.373 1.00 98.88 238 LEU A O 1
ATOM 1934 N N . VAL A 1 239 ? -1.196 0.908 5.240 1.00 98.88 239 VAL A N 1
ATOM 1935 C CA . VAL A 1 239 ? -0.592 -0.313 4.690 1.00 98.88 239 VAL A CA 1
ATOM 1936 C C . VAL A 1 239 ? 0.594 0.028 3.801 1.00 98.88 239 VAL A C 1
ATOM 1938 O O . VAL A 1 239 ? 0.573 1.047 3.104 1.00 98.88 239 VAL A O 1
ATOM 1941 N N . SER A 1 240 ? 1.627 -0.808 3.834 1.00 98.38 240 SER A N 1
ATOM 1942 C CA . SER A 1 240 ? 2.870 -0.576 3.090 1.00 98.38 240 SER A CA 1
ATOM 1943 C C . SER A 1 240 ? 3.540 -1.852 2.576 1.00 98.38 240 SER A C 1
ATOM 1945 O O . SER A 1 240 ? 3.169 -2.962 2.974 1.00 98.38 240 SER A O 1
ATOM 1947 N N . GLY A 1 241 ? 4.501 -1.680 1.661 1.00 95.69 241 GLY A N 1
ATOM 1948 C CA . GLY A 1 241 ? 5.247 -2.740 0.980 1.00 95.69 241 GLY A CA 1
ATOM 1949 C C . GLY A 1 241 ? 6.776 -2.605 1.068 1.00 95.69 241 GLY A C 1
ATOM 1950 O O . GLY A 1 241 ? 7.294 -2.305 2.149 1.00 95.69 241 GLY A O 1
ATOM 1951 N N . ASP A 1 242 ? 7.475 -2.876 -0.045 1.00 93.81 242 ASP A N 1
ATOM 1952 C CA . ASP A 1 242 ? 8.923 -2.695 -0.316 1.00 93.81 242 ASP A CA 1
ATOM 1953 C C . ASP A 1 242 ? 9.899 -3.547 0.521 1.00 93.81 242 ASP A C 1
ATOM 1955 O O . ASP A 1 242 ? 10.669 -4.355 0.013 1.00 93.81 242 ASP A O 1
ATOM 1959 N N . ARG A 1 243 ? 9.864 -3.437 1.851 1.00 93.62 243 ARG A N 1
ATOM 1960 C CA . ARG A 1 243 ? 10.939 -3.921 2.744 1.00 93.62 243 ARG A CA 1
ATOM 1961 C C . ARG A 1 243 ? 10.952 -5.437 3.003 1.00 93.62 243 ARG A C 1
ATOM 1963 O O . ARG A 1 243 ? 11.325 -5.841 4.106 1.00 93.62 243 ARG A O 1
ATOM 1970 N N . HIS A 1 244 ? 10.518 -6.258 2.046 1.00 93.44 244 HIS A N 1
ATOM 1971 C CA . HIS A 1 244 ? 10.645 -7.727 1.995 1.00 93.44 244 HIS A CA 1
ATOM 1972 C C . HIS A 1 244 ? 10.528 -8.431 3.364 1.00 93.44 244 HIS A C 1
ATOM 1974 O O . HIS A 1 244 ? 11.513 -8.742 4.040 1.00 93.44 244 HIS A O 1
ATOM 1980 N N . GLY A 1 245 ? 9.290 -8.612 3.816 1.00 95.38 245 GLY A N 1
ATOM 1981 C CA . GLY A 1 245 ? 8.947 -9.115 5.148 1.00 95.38 245 GLY A CA 1
ATOM 1982 C C . GLY A 1 245 ? 7.524 -8.740 5.543 1.00 95.38 245 GLY A C 1
ATOM 1983 O O . GLY A 1 245 ? 6.816 -8.084 4.779 1.00 95.38 245 GLY A O 1
ATOM 1984 N N . ALA A 1 246 ? 7.109 -9.157 6.736 1.00 97.69 246 ALA A N 1
ATOM 1985 C CA . ALA A 1 246 ? 5.808 -8.803 7.299 1.00 97.69 246 ALA A CA 1
ATOM 1986 C C . ALA A 1 246 ? 5.991 -8.179 8.681 1.00 97.69 246 ALA A C 1
ATOM 1988 O O . ALA A 1 246 ? 6.555 -8.808 9.576 1.00 97.69 246 ALA A O 1
ATOM 1989 N N . ARG A 1 247 ? 5.533 -6.938 8.857 1.00 98.00 247 ARG A N 1
ATOM 1990 C CA . ARG A 1 247 ? 5.720 -6.166 10.091 1.00 98.00 247 ARG A CA 1
ATOM 1991 C C . ARG A 1 247 ? 4.477 -5.349 10.419 1.00 98.00 247 ARG A C 1
ATOM 1993 O O . ARG A 1 247 ? 3.759 -4.895 9.528 1.00 98.00 247 ARG A O 1
ATOM 2000 N N . GLY A 1 248 ? 4.245 -5.138 11.707 1.00 98.38 248 GLY A N 1
ATOM 2001 C CA . GLY A 1 248 ? 3.211 -4.236 12.200 1.00 98.38 248 GLY A CA 1
ATOM 2002 C C . GLY A 1 248 ? 3.816 -3.217 13.147 1.00 98.38 248 GLY A C 1
ATOM 2003 O O . GLY A 1 248 ? 4.651 -3.585 13.971 1.00 98.38 248 GLY A O 1
ATOM 2004 N N . PHE A 1 249 ? 3.381 -1.965 13.058 1.00 98.56 249 PHE A N 1
ATOM 2005 C CA . PHE A 1 249 ? 3.858 -0.885 13.919 1.00 98.56 249 PHE A CA 1
ATOM 2006 C C . PHE A 1 249 ? 2.710 -0.008 14.412 1.00 98.56 249 PHE A C 1
ATOM 2008 O O . PHE A 1 249 ? 1.732 0.213 13.691 1.00 98.56 249 PHE A O 1
ATOM 2015 N N . THR A 1 250 ? 2.853 0.535 15.621 1.00 98.44 250 THR A N 1
ATOM 2016 C CA . THR A 1 250 ? 2.184 1.789 15.977 1.00 98.44 250 THR A CA 1
ATOM 2017 C C . THR A 1 250 ? 3.097 2.970 15.658 1.00 98.44 250 THR A C 1
ATOM 2019 O O . THR A 1 250 ? 4.317 2.852 15.678 1.00 98.44 250 THR A O 1
ATOM 2022 N N . ILE A 1 251 ? 2.517 4.119 15.316 1.00 97.88 251 ILE A N 1
ATOM 2023 C CA . ILE A 1 251 ? 3.252 5.370 15.101 1.00 97.88 251 ILE A CA 1
ATOM 2024 C C . ILE A 1 251 ? 2.664 6.400 16.071 1.00 97.88 251 ILE A C 1
ATOM 2026 O O . ILE A 1 251 ? 1.584 6.942 15.796 1.00 97.88 251 ILE A O 1
ATOM 2030 N N . PRO A 1 252 ? 3.315 6.639 17.223 1.00 97.31 252 PRO A N 1
ATOM 2031 C CA . PRO A 1 252 ? 2.788 7.517 18.257 1.00 97.31 252 PRO A CA 1
ATOM 2032 C C . PRO A 1 252 ? 2.811 8.982 17.822 1.00 97.31 252 PRO A C 1
ATOM 2034 O O . PRO A 1 252 ? 3.729 9.445 17.141 1.00 97.31 252 PRO A O 1
ATOM 2037 N N . ARG A 1 253 ? 1.795 9.732 18.252 1.00 97.19 253 ARG A N 1
ATOM 2038 C CA . ARG A 1 253 ? 1.645 11.171 18.011 1.00 97.19 253 ARG A CA 1
ATOM 2039 C C . ARG A 1 253 ? 1.761 11.954 19.319 1.00 97.19 253 ARG A C 1
ATOM 2041 O O . ARG A 1 253 ? 1.330 11.456 20.360 1.00 97.19 253 ARG A O 1
ATOM 2048 N N . PRO A 1 254 ? 2.249 13.211 19.297 1.00 95.19 254 PRO A N 1
ATOM 2049 C CA . PRO A 1 254 ? 2.317 14.053 20.498 1.00 95.19 254 PRO A CA 1
ATOM 2050 C C . PRO A 1 254 ? 0.973 14.256 21.221 1.00 95.19 254 PRO A C 1
ATOM 2052 O O . PRO A 1 254 ? 0.949 14.521 22.421 1.00 95.19 254 PRO A O 1
ATOM 2055 N N . SER A 1 255 ? -0.153 14.114 20.514 1.00 94.38 255 SER A N 1
ATOM 2056 C CA . SER A 1 255 ? -1.507 14.173 21.086 1.00 94.38 255 SER A CA 1
ATOM 2057 C C . SER A 1 255 ? -1.847 12.985 22.005 1.00 94.38 255 SER A C 1
ATOM 2059 O O . SER A 1 255 ? -2.787 13.068 22.803 1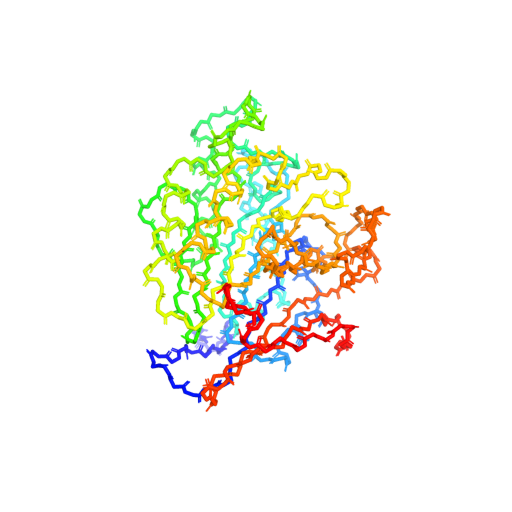.00 94.38 255 SER A O 1
ATOM 2061 N N . GLY A 1 256 ? -1.083 11.890 21.907 1.00 94.75 256 GLY A N 1
ATOM 2062 C CA . GLY A 1 256 ? -1.383 10.582 22.487 1.00 94.75 256 GLY A CA 1
ATOM 2063 C C . GLY A 1 256 ? -2.167 9.652 21.553 1.00 94.75 256 GLY A C 1
ATOM 2064 O O . GLY A 1 256 ? -2.449 8.523 21.942 1.00 94.75 256 GLY A O 1
ATOM 2065 N N . PHE A 1 257 ? -2.528 10.102 20.345 1.00 96.81 257 PHE A N 1
ATOM 2066 C CA . PHE A 1 257 ? -3.059 9.230 19.295 1.00 96.81 257 PHE A CA 1
ATOM 2067 C C . PHE A 1 257 ? -1.947 8.349 18.706 1.00 96.81 257 PHE A C 1
ATOM 2069 O O . PHE A 1 257 ? -0.772 8.713 18.743 1.00 96.81 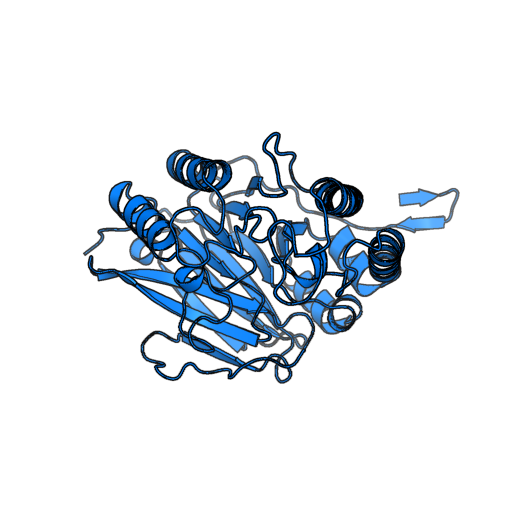257 PHE A O 1
ATOM 2076 N N . GLU A 1 258 ? -2.307 7.203 18.134 1.00 97.56 258 GLU A N 1
ATOM 2077 C CA . GLU A 1 258 ? -1.366 6.315 17.452 1.00 97.56 258 GLU A CA 1
ATOM 2078 C C . GLU A 1 258 ? -1.950 5.875 16.110 1.00 97.56 258 GLU A C 1
ATOM 2080 O O . GLU A 1 258 ? -3.091 5.411 16.039 1.00 97.56 258 GLU A O 1
ATOM 2085 N N . PHE A 1 259 ? -1.157 5.977 15.044 1.00 98.44 259 PHE A N 1
ATOM 2086 C CA . PHE A 1 259 ? -1.491 5.325 13.779 1.00 98.44 259 PHE A CA 1
ATOM 2087 C C . PHE A 1 259 ? -1.058 3.862 13.807 1.00 98.44 259 PHE A C 1
ATOM 2089 O O . PHE A 1 259 ? -0.093 3.515 14.479 1.00 98.44 259 PHE A O 1
ATOM 2096 N N . TYR A 1 260 ? -1.749 3.018 13.042 1.00 98.75 260 TYR A N 1
ATOM 2097 C CA . TYR A 1 260 ? -1.397 1.612 12.861 1.00 98.75 260 TYR A CA 1
ATOM 2098 C C . TYR A 1 260 ? -0.928 1.396 11.423 1.00 98.75 260 TYR A C 1
ATOM 2100 O O . TYR A 1 260 ? -1.692 1.645 10.485 1.00 98.75 260 TYR A O 1
ATOM 2108 N N . GLU A 1 261 ? 0.308 0.927 11.269 1.00 98.69 261 GLU A N 1
ATOM 2109 C CA . GLU A 1 261 ? 0.897 0.510 9.999 1.00 98.69 261 GLU A CA 1
ATOM 2110 C C . GLU A 1 261 ? 1.007 -1.014 9.938 1.00 98.69 261 GLU A C 1
ATOM 2112 O O . GLU A 1 261 ? 1.535 -1.649 10.851 1.00 98.69 261 GLU A O 1
ATOM 2117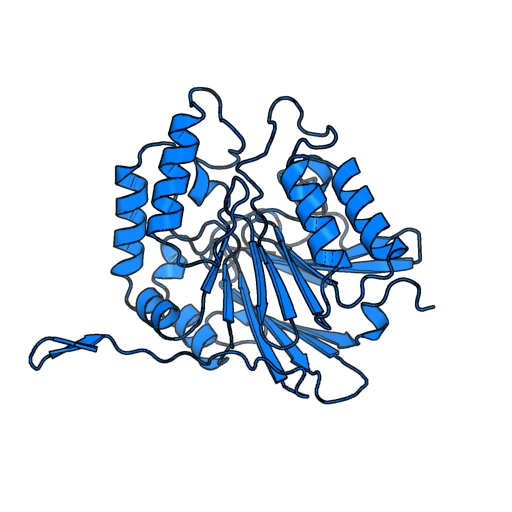 N N . PHE A 1 262 ? 0.551 -1.591 8.827 1.00 98.75 262 PHE A N 1
ATOM 2118 C CA . PHE A 1 262 ? 0.732 -3.001 8.499 1.00 98.75 262 PHE A CA 1
ATOM 2119 C C . PHE A 1 262 ? 1.509 -3.121 7.185 1.00 98.75 262 PHE A C 1
ATOM 2121 O O . PHE A 1 262 ? 0.964 -2.915 6.098 1.00 98.75 262 PHE A O 1
ATOM 2128 N N . GLN A 1 263 ? 2.794 -3.444 7.300 1.00 97.94 263 GLN A N 1
ATOM 2129 C CA . GLN A 1 263 ? 3.740 -3.569 6.198 1.00 97.94 263 GLN A CA 1
ATOM 2130 C C . GLN A 1 263 ? 3.822 -5.038 5.776 1.00 97.94 263 GLN A C 1
ATOM 2132 O O . GLN A 1 263 ? 4.396 -5.849 6.498 1.00 97.94 263 GLN A O 1
ATOM 2137 N N . ILE A 1 264 ? 3.220 -5.409 4.643 1.00 98.19 264 ILE A N 1
ATOM 2138 C CA . ILE A 1 264 ? 3.129 -6.811 4.198 1.00 98.19 264 ILE A CA 1
ATOM 2139 C C . ILE A 1 264 ? 3.758 -6.959 2.811 1.00 98.19 264 ILE A C 1
ATOM 2141 O O . ILE A 1 264 ? 3.065 -6.945 1.797 1.00 98.19 264 ILE A O 1
ATOM 2145 N N . ALA A 1 265 ? 5.077 -7.125 2.784 1.00 97.12 265 ALA A N 1
ATOM 2146 C CA . ALA A 1 265 ? 5.902 -7.323 1.591 1.00 97.12 265 ALA A CA 1
ATOM 2147 C C . ALA A 1 265 ? 6.439 -8.756 1.499 1.00 97.12 265 ALA A C 1
ATOM 2149 O O . ALA A 1 265 ? 7.622 -8.975 1.248 1.00 97.12 265 ALA A O 1
ATOM 2150 N N . SER A 1 266 ? 5.594 -9.740 1.788 1.00 97.25 266 SER A N 1
ATOM 2151 C CA . SER A 1 266 ? 5.992 -11.145 1.893 1.00 97.25 266 SER A CA 1
ATOM 2152 C C . SER A 1 266 ? 5.246 -12.060 0.924 1.00 97.25 266 SER A C 1
ATOM 2154 O O . SER A 1 266 ? 5.318 -13.275 1.059 1.00 97.25 266 SER A O 1
ATOM 2156 N N . LEU A 1 267 ? 4.549 -11.527 -0.087 1.00 97.62 267 LEU A N 1
ATOM 2157 C CA . LEU A 1 267 ? 3.809 -12.370 -1.037 1.00 97.62 267 LEU A CA 1
ATOM 2158 C C . LEU A 1 267 ? 4.734 -13.267 -1.882 1.00 97.62 267 LEU A C 1
ATOM 2160 O O . LEU A 1 267 ? 4.302 -14.311 -2.364 1.00 97.62 267 LEU A O 1
ATOM 2164 N N . GLY A 1 268 ? 5.990 -12.865 -2.071 1.00 95.88 268 GLY A N 1
ATOM 2165 C CA . GLY A 1 268 ? 6.975 -13.566 -2.892 1.00 95.88 268 GLY A CA 1
ATOM 2166 C C . GLY A 1 268 ? 8.007 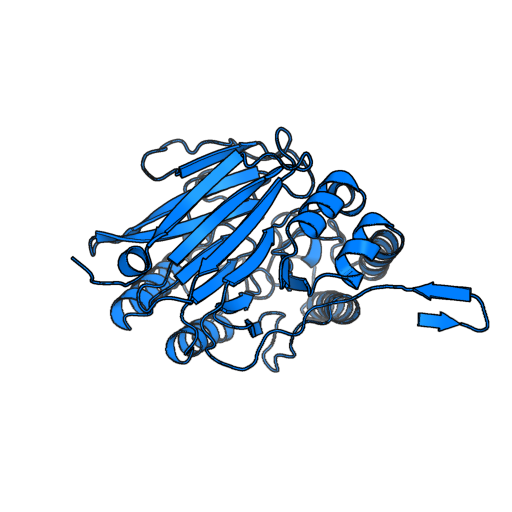-14.389 -2.129 1.00 95.88 268 GLY A C 1
ATOM 2167 O O . GLY A 1 268 ? 8.791 -15.075 -2.781 1.00 95.88 268 GLY A O 1
ATOM 2168 N N . GLY A 1 269 ? 8.031 -14.332 -0.794 1.00 94.25 269 GLY A N 1
ATOM 2169 C CA . GLY A 1 269 ? 8.993 -15.103 -0.001 1.00 94.25 269 GLY A CA 1
ATOM 2170 C C . GLY A 1 269 ? 10.461 -14.686 -0.211 1.00 94.25 269 GLY A C 1
ATOM 2171 O O . GLY A 1 269 ? 11.345 -15.541 -0.246 1.00 94.25 269 GLY A O 1
ATOM 2172 N N . VAL A 1 270 ? 10.727 -13.401 -0.477 1.00 92.44 270 VAL A N 1
ATOM 2173 C CA . VAL A 1 270 ? 12.059 -12.892 -0.858 1.00 92.44 270 VAL A CA 1
ATOM 2174 C C . VAL A 1 270 ? 12.812 -12.287 0.334 1.00 92.44 270 VAL A C 1
ATOM 2176 O O . VAL A 1 270 ? 12.183 -11.703 1.216 1.00 92.44 270 VAL A O 1
ATOM 2179 N N . PRO A 1 271 ? 14.155 -12.381 0.375 1.00 93.44 271 PRO A N 1
ATOM 2180 C CA . PRO A 1 271 ? 14.940 -11.885 1.500 1.00 93.44 271 PRO A CA 1
ATOM 2181 C C . PRO A 1 271 ? 14.903 -10.357 1.600 1.00 93.44 271 PRO A C 1
ATOM 2183 O O . PRO A 1 271 ? 14.847 -9.636 0.598 1.00 93.44 271 PRO A O 1
ATOM 2186 N N . GLY A 1 272 ? 14.994 -9.868 2.834 1.00 93.12 272 GLY A N 1
ATOM 2187 C CA . GLY A 1 272 ? 14.886 -8.455 3.172 1.00 93.12 272 GLY A CA 1
ATOM 2188 C C . GLY A 1 272 ? 15.712 -8.051 4.392 1.00 93.12 272 GLY A C 1
ATOM 2189 O O . GLY A 1 272 ? 16.515 -8.838 4.898 1.00 93.12 272 GLY A O 1
ATOM 2190 N N . PRO A 1 273 ? 15.542 -6.808 4.878 1.00 95.06 273 PRO A N 1
ATOM 2191 C CA . PRO A 1 273 ? 16.147 -6.360 6.128 1.00 95.06 273 PRO A CA 1
ATOM 2192 C C . PRO A 1 273 ? 15.618 -7.151 7.335 1.00 95.06 273 PRO A C 1
ATOM 2194 O O . PRO A 1 273 ? 14.684 -7.947 7.226 1.00 95.06 273 PRO A O 1
ATOM 2197 N N . ALA A 1 274 ? 16.191 -6.882 8.511 1.00 94.81 274 ALA A N 1
ATOM 2198 C CA . ALA A 1 274 ? 15.778 -7.495 9.771 1.00 94.81 274 ALA A CA 1
ATOM 2199 C C . ALA A 1 274 ? 14.251 -7.471 9.983 1.00 94.81 274 ALA A C 1
ATOM 2201 O O . ALA A 1 274 ? 13.563 -6.504 9.631 1.00 94.81 274 ALA A O 1
ATOM 2202 N N . ALA A 1 275 ? 13.715 -8.547 10.562 1.00 95.56 275 ALA A N 1
ATOM 2203 C CA . ALA A 1 275 ? 12.314 -8.622 10.961 1.00 95.56 275 ALA A CA 1
ATOM 2204 C C . ALA A 1 275 ? 11.975 -7.582 12.039 1.00 95.56 275 ALA A C 1
ATOM 2206 O O . ALA A 1 275 ? 10.936 -6.925 11.964 1.00 95.56 275 ALA A O 1
ATOM 2207 N N . MET A 1 276 ? 12.878 -7.407 13.006 1.00 96.81 276 MET A N 1
ATOM 2208 C CA . MET A 1 276 ? 12.716 -6.495 14.135 1.00 96.81 276 MET A CA 1
ATOM 2209 C C . MET A 1 276 ? 13.482 -5.187 13.916 1.00 96.81 276 MET A C 1
ATOM 2211 O O . MET A 1 276 ? 14.592 -5.191 13.379 1.00 96.81 276 MET A O 1
ATOM 2215 N N . ALA A 1 277 ? 12.881 -4.076 14.337 1.00 95.06 277 ALA A N 1
ATOM 2216 C CA . ALA A 1 277 ? 13.548 -2.786 14.452 1.00 95.06 277 ALA A CA 1
ATOM 2217 C C . ALA A 1 277 ? 14.573 -2.799 15.599 1.00 95.06 277 ALA A C 1
ATOM 2219 O O . ALA A 1 277 ? 14.508 -3.643 16.493 1.00 95.06 277 ALA A O 1
ATOM 2220 N N . GLU A 1 278 ? 15.514 -1.849 15.588 1.00 93.88 278 GLU A N 1
ATOM 2221 C CA . GLU A 1 278 ? 16.460 -1.672 16.704 1.00 93.88 278 GLU A CA 1
ATOM 2222 C C . GLU A 1 278 ? 15.730 -1.304 18.006 1.00 93.88 278 GLU A C 1
ATOM 2224 O O . GLU A 1 278 ? 16.074 -1.809 19.073 1.00 93.88 278 GLU A O 1
ATOM 2229 N N . ASP A 1 279 ? 14.691 -0.469 17.899 1.00 95.19 279 ASP A N 1
ATOM 2230 C CA . ASP A 1 279 ? 13.731 -0.191 18.965 1.00 95.19 279 ASP A CA 1
ATOM 2231 C C . ASP A 1 279 ? 12.387 -0.845 18.632 1.00 95.19 279 ASP A C 1
ATOM 2233 O O . ASP A 1 279 ? 11.687 -0.450 17.697 1.00 95.19 279 ASP A O 1
ATOM 2237 N N . THR A 1 280 ? 12.017 -1.853 19.418 1.00 97.19 280 THR A N 1
ATOM 2238 C CA . THR A 1 280 ? 10.787 -2.624 19.225 1.00 97.19 280 THR A CA 1
ATOM 2239 C C . THR A 1 280 ? 9.609 -2.084 20.035 1.00 97.19 280 THR A C 1
ATOM 2241 O O . THR A 1 280 ? 8.558 -2.718 20.047 1.00 97.19 280 THR A O 1
ATOM 2244 N N . THR A 1 281 ? 9.748 -0.943 20.723 1.00 97.31 281 THR A N 1
ATOM 2245 C CA . THR A 1 281 ? 8.710 -0.384 21.614 1.00 97.31 281 THR A CA 1
ATOM 2246 C C . THR A 1 281 ? 7.367 -0.209 20.908 1.00 97.31 281 THR A C 1
ATOM 2248 O O . THR A 1 281 ? 6.315 -0.460 21.492 1.00 97.31 281 THR A O 1
ATOM 2251 N N . HIS A 1 282 ? 7.410 0.175 19.633 1.00 97.06 282 HIS A N 1
ATOM 2252 C CA . HIS A 1 282 ? 6.231 0.393 18.797 1.00 97.06 282 HIS A CA 1
ATOM 2253 C C . HIS A 1 282 ? 6.033 -0.692 17.736 1.00 97.06 282 HIS A C 1
ATOM 2255 O O . HIS A 1 282 ? 5.224 -0.533 16.824 1.00 97.06 282 HIS A O 1
ATOM 2261 N N . GLN A 1 283 ? 6.760 -1.805 17.836 1.00 98.44 283 GLN A N 1
ATOM 2262 C CA . GLN A 1 283 ? 6.619 -2.924 16.920 1.00 98.44 283 GLN A CA 1
ATOM 2263 C C . GLN A 1 283 ? 5.602 -3.929 17.458 1.00 98.44 283 GLN A C 1
ATOM 2265 O O . GLN A 1 283 ? 5.749 -4.473 18.548 1.00 98.44 283 GLN A O 1
ATOM 2270 N N . LEU A 1 284 ? 4.569 -4.189 16.663 1.00 98.25 284 LEU A N 1
ATOM 2271 C CA . LEU A 1 284 ? 3.540 -5.178 16.956 1.00 98.25 284 LEU A CA 1
ATOM 2272 C C . LEU A 1 284 ? 4.068 -6.593 16.694 1.00 98.25 284 LEU A C 1
ATOM 2274 O O . LEU A 1 284 ? 3.966 -7.450 17.564 1.00 98.25 284 LEU A O 1
ATOM 2278 N N . PHE A 1 285 ? 4.648 -6.805 15.509 1.00 98.44 285 PHE A N 1
ATOM 2279 C CA . PHE A 1 285 ? 5.215 -8.078 15.056 1.00 98.44 285 PHE A CA 1
ATOM 2280 C C . PHE A 1 285 ? 6.280 -7.853 13.971 1.00 98.44 285 PHE A C 1
ATOM 2282 O O . PHE A 1 285 ? 6.373 -6.763 13.390 1.00 98.44 285 PHE A O 1
ATOM 2289 N N . GLY A 1 286 ? 7.064 -8.888 13.664 1.00 97.81 286 GLY A N 1
ATOM 2290 C CA . GLY A 1 286 ? 8.062 -8.860 12.598 1.00 97.81 286 GLY A CA 1
ATOM 2291 C C . GLY A 1 286 ? 8.464 -10.255 12.129 1.00 97.81 286 GLY A C 1
ATOM 2292 O O . GLY A 1 286 ? 8.770 -11.115 12.947 1.00 97.81 286 GLY A O 1
ATOM 2293 N N . TYR A 1 287 ? 8.509 -10.446 10.811 1.00 98.06 287 TYR A N 1
ATOM 2294 C CA . TYR A 1 287 ? 8.940 -11.677 10.147 1.00 98.06 287 TYR A CA 1
ATOM 2295 C C . TYR A 1 287 ? 9.845 -11.354 8.958 1.00 98.06 287 TYR A C 1
ATOM 2297 O O . TYR A 1 287 ? 9.599 -10.383 8.228 1.00 98.06 287 TYR A O 1
ATOM 2305 N N . HIS A 1 288 ? 10.871 -12.177 8.745 1.00 95.94 288 HIS A N 1
ATOM 2306 C CA . HIS A 1 288 ? 11.731 -12.073 7.571 1.00 95.94 288 HIS A CA 1
ATOM 2307 C C . HIS A 1 288 ? 10.986 -12.527 6.312 1.00 95.94 288 HIS A C 1
ATOM 2309 O O . HIS A 1 288 ? 10.177 -13.455 6.351 1.00 95.94 288 HIS A O 1
ATOM 2315 N N . GLY A 1 289 ? 11.250 -11.862 5.186 1.00 89.44 289 GLY A N 1
ATOM 2316 C CA . GLY A 1 289 ? 10.565 -12.160 3.930 1.00 89.44 289 GLY A CA 1
ATOM 2317 C C . GLY A 1 289 ? 10.886 -13.540 3.357 1.00 89.44 289 GLY A C 1
ATOM 2318 O O . GLY A 1 289 ? 10.032 -14.115 2.702 1.00 89.44 289 GLY A O 1
ATOM 2319 N N . ASP A 1 290 ? 12.057 -14.109 3.643 1.00 90.56 290 ASP A N 1
ATOM 2320 C CA . ASP A 1 290 ? 12.460 -15.463 3.239 1.00 90.56 290 ASP A CA 1
ATOM 2321 C C . ASP A 1 290 ? 12.069 -16.557 4.250 1.00 90.56 290 ASP A C 1
ATOM 2323 O O . ASP A 1 290 ? 12.223 -17.746 3.967 1.00 90.56 290 ASP A O 1
ATOM 2327 N N . GLU A 1 291 ? 11.514 -16.176 5.403 1.00 91.19 291 GLU A N 1
ATOM 2328 C CA . GLU A 1 291 ? 10.969 -17.105 6.401 1.00 91.19 291 GLU A CA 1
ATOM 2329 C C . GLU A 1 291 ? 9.456 -17.283 6.265 1.00 91.19 291 GLU A C 1
ATOM 2331 O O . GLU A 1 291 ? 8.927 -18.353 6.576 1.00 91.19 291 GLU A O 1
ATOM 2336 N N . VAL A 1 292 ? 8.748 -16.245 5.808 1.00 93.50 292 VAL A N 1
ATOM 2337 C CA . VAL A 1 292 ? 7.292 -16.270 5.688 1.00 93.50 292 VAL A CA 1
ATOM 2338 C C . VAL A 1 292 ? 6.828 -15.809 4.313 1.00 93.50 292 VAL A C 1
ATOM 2340 O O . VAL A 1 292 ? 7.156 -14.716 3.865 1.00 93.50 292 VAL A O 1
ATOM 2343 N N . THR A 1 293 ? 5.971 -16.616 3.684 1.00 97.69 293 THR A N 1
ATOM 2344 C CA . THR A 1 293 ? 5.127 -16.171 2.570 1.00 97.69 293 THR A CA 1
ATOM 2345 C C . THR A 1 293 ? 3.709 -15.960 3.086 1.00 97.69 293 THR A C 1
ATOM 2347 O O . THR A 1 293 ? 3.032 -16.927 3.444 1.00 97.69 293 THR A O 1
ATOM 2350 N N . ALA A 1 294 ? 3.259 -14.706 3.171 1.00 98.06 294 ALA A N 1
ATOM 2351 C CA . ALA A 1 294 ? 1.995 -14.356 3.823 1.00 98.06 294 ALA A CA 1
ATOM 2352 C C . ALA A 1 294 ? 1.299 -13.144 3.193 1.00 98.06 294 ALA A C 1
ATOM 2354 O O . ALA A 1 294 ? 1.907 -12.344 2.488 1.00 98.06 294 ALA A O 1
ATOM 2355 N N . PHE A 1 295 ? 0.007 -12.998 3.484 1.00 98.81 295 PHE A N 1
ATOM 2356 C CA . PHE A 1 295 ? -0.808 -11.845 3.101 1.00 98.81 295 PHE A CA 1
ATOM 2357 C C . PHE A 1 295 ? -1.536 -11.256 4.313 1.00 98.81 295 PHE A C 1
ATOM 2359 O O . PHE A 1 295 ? -1.814 -11.944 5.299 1.00 98.81 295 PHE A O 1
ATOM 2366 N N . GLY A 1 296 ? -1.858 -9.966 4.228 1.00 98.81 296 GLY A N 1
ATOM 2367 C CA . GLY A 1 296 ? -2.662 -9.266 5.220 1.00 98.81 296 GLY A CA 1
ATOM 2368 C C . GLY A 1 296 ? -4.154 -9.401 4.924 1.00 98.81 296 GLY A C 1
ATOM 2369 O O . GLY A 1 296 ? -4.577 -9.368 3.769 1.00 98.81 296 GLY A O 1
ATOM 2370 N N . GLU A 1 297 ? -4.975 -9.512 5.964 1.00 98.88 297 GLU A N 1
ATOM 2371 C CA . GLU A 1 297 ? -6.437 -9.437 5.890 1.00 98.88 297 GLU A CA 1
ATOM 2372 C C . GLU A 1 297 ? -6.951 -8.434 6.924 1.00 98.88 297 GLU A C 1
ATOM 2374 O O . GLU A 1 297 ? -6.666 -8.560 8.111 1.00 98.88 297 GLU A O 1
ATOM 2379 N N . PHE A 1 298 ? -7.802 -7.500 6.508 1.00 98.81 298 PHE A N 1
ATOM 2380 C CA . PHE A 1 298 ? -8.687 -6.782 7.419 1.00 98.81 298 PHE A CA 1
ATOM 2381 C C . PHE A 1 298 ? -10.099 -7.347 7.341 1.00 98.81 298 PHE A C 1
ATOM 2383 O O . PHE A 1 298 ? -10.692 -7.404 6.266 1.00 98.81 298 PHE A O 1
ATOM 2390 N N . THR A 1 299 ? -10.677 -7.702 8.487 1.00 97.75 299 THR A N 1
ATOM 2391 C CA . THR A 1 299 ? -12.110 -7.977 8.642 1.00 97.75 299 THR A CA 1
ATOM 2392 C C . THR A 1 299 ? -12.771 -6.811 9.370 1.00 97.75 299 THR A C 1
ATOM 2394 O O . THR A 1 299 ? -12.680 -6.695 10.592 1.00 97.75 299 THR A O 1
ATOM 2397 N N . PHE A 1 300 ? -13.470 -5.963 8.626 1.00 95.81 300 PHE A N 1
ATOM 2398 C CA . PHE A 1 300 ? -14.255 -4.855 9.156 1.00 95.81 300 PHE A CA 1
ATOM 2399 C C . PHE A 1 300 ? -15.645 -5.335 9.559 1.00 95.81 300 PHE A C 1
ATOM 2401 O O . PHE A 1 300 ? -16.334 -6.013 8.792 1.00 95.81 300 PHE A O 1
ATOM 2408 N N . ASN A 1 301 ? -16.076 -4.951 10.754 1.00 92.94 301 ASN A N 1
ATOM 2409 C CA . ASN A 1 301 ? -17.418 -5.182 11.254 1.00 92.94 301 ASN A CA 1
ATOM 2410 C C . ASN A 1 301 ? -18.109 -3.838 11.478 1.00 92.94 301 ASN A C 1
ATOM 2412 O O . ASN A 1 301 ? -17.824 -3.138 12.446 1.00 92.94 301 ASN A O 1
ATOM 2416 N N . THR A 1 302 ? -19.048 -3.508 10.594 1.00 88.25 302 THR A N 1
ATOM 2417 C CA . THR A 1 302 ? -19.906 -2.323 10.727 1.00 88.25 302 THR A CA 1
ATOM 2418 C C . THR A 1 302 ? -21.336 -2.681 11.113 1.00 88.25 302 THR A C 1
ATOM 2420 O O . THR A 1 302 ? -22.238 -1.862 10.990 1.00 88.25 302 THR A O 1
ATOM 2423 N N . LYS A 1 303 ? -21.591 -3.918 11.576 1.00 78.56 303 LYS A N 1
ATOM 2424 C CA . LYS A 1 303 ? -22.950 -4.357 11.939 1.00 78.56 303 LYS A CA 1
ATOM 2425 C C . LYS A 1 303 ? -23.517 -3.658 13.170 1.00 78.56 303 LYS A C 1
ATOM 2427 O O . LYS A 1 303 ? -24.733 -3.592 13.331 1.00 78.56 303 LYS A O 1
ATOM 2432 N N . LYS A 1 304 ? -22.650 -3.204 14.065 1.00 66.69 304 LYS A N 1
ATOM 2433 C CA . LYS A 1 304 ? -23.013 -2.529 15.310 1.00 66.69 304 LYS A CA 1
ATOM 2434 C C . LYS A 1 304 ? -22.633 -1.061 15.196 1.00 66.69 304 LYS A C 1
ATOM 2436 O O . LYS A 1 304 ? -21.737 -0.729 14.431 1.00 66.69 304 LYS A O 1
ATOM 2441 N N . ASP A 1 305 ? -23.269 -0.222 16.002 1.00 68.75 305 ASP A N 1
ATOM 2442 C CA . ASP A 1 305 ? -22.927 1.204 16.070 1.00 68.75 305 ASP A CA 1
ATOM 2443 C C . ASP A 1 305 ? -21.487 1.401 16.594 1.00 68.75 305 ASP A C 1
ATOM 2445 O O . ASP A 1 305 ? -20.839 2.398 16.301 1.00 68.75 305 ASP A O 1
ATOM 2449 N N . ASN A 1 306 ? -20.949 0.395 17.296 1.00 76.50 306 ASN A N 1
ATOM 2450 C CA . ASN A 1 306 ? -19.530 0.283 17.607 1.00 76.50 306 ASN A CA 1
ATOM 2451 C C . ASN A 1 306 ? -18.812 -0.524 16.513 1.00 76.50 306 ASN A C 1
ATOM 2453 O O . ASN A 1 306 ? -18.795 -1.760 16.550 1.00 76.50 306 ASN A O 1
ATOM 2457 N N . HIS A 1 307 ? -18.282 0.178 15.510 1.00 90.50 307 HIS A N 1
ATOM 2458 C CA . HIS A 1 307 ? -17.480 -0.429 14.452 1.00 90.50 307 HIS A CA 1
ATOM 2459 C C . HIS A 1 307 ? -16.217 -1.097 15.030 1.00 90.50 307 HIS A C 1
ATOM 2461 O O . HIS A 1 307 ? -15.704 -0.719 16.084 1.00 90.50 307 HIS A O 1
ATOM 2467 N N . SER A 1 308 ? -15.674 -2.085 14.326 1.00 94.69 308 SER A N 1
ATOM 2468 C CA . SER A 1 308 ? -14.371 -2.663 14.664 1.00 94.69 308 SER A CA 1
ATOM 2469 C C . SER A 1 308 ? -13.675 -3.203 13.423 1.00 94.69 308 SER A C 1
ATOM 2471 O O . SER A 1 308 ? -14.324 -3.504 12.418 1.00 94.69 308 SER A O 1
ATOM 2473 N N . VAL A 1 309 ? -12.365 -3.390 13.510 1.00 97.38 309 VAL A N 1
ATOM 2474 C CA . VAL A 1 309 ? -11.569 -4.065 12.484 1.00 97.38 309 VAL A CA 1
ATOM 2475 C C . VAL A 1 309 ? -10.657 -5.089 13.144 1.00 97.38 309 VAL A C 1
ATOM 2477 O O . VAL A 1 309 ? -10.138 -4.857 14.230 1.00 97.38 309 VAL A O 1
ATOM 2480 N N . ILE A 1 310 ? -10.499 -6.245 12.510 1.00 98.50 310 ILE A N 1
ATOM 2481 C CA . ILE A 1 310 ? -9.511 -7.248 12.905 1.00 98.50 310 ILE A CA 1
ATOM 2482 C C . ILE A 1 310 ? -8.504 -7.365 11.772 1.00 98.50 310 ILE A C 1
ATOM 2484 O O . ILE A 1 310 ? -8.901 -7.703 10.657 1.00 98.50 310 ILE A O 1
ATOM 2488 N N . PHE A 1 311 ? -7.238 -7.085 12.055 1.00 98.88 311 PHE A N 1
ATOM 2489 C CA . PHE A 1 311 ? -6.129 -7.430 11.175 1.00 98.88 311 PHE A CA 1
ATOM 2490 C C . PHE A 1 311 ? -5.709 -8.883 11.406 1.00 98.88 311 PHE A C 1
ATOM 2492 O O . PHE A 1 311 ? -5.711 -9.342 12.550 1.00 98.88 311 PHE A O 1
ATOM 2499 N N . ARG A 1 312 ? -5.316 -9.577 10.337 1.00 98.88 312 ARG A N 1
ATOM 2500 C CA . ARG A 1 312 ? -4.620 -10.863 10.388 1.00 98.88 312 ARG A CA 1
ATOM 2501 C C . ARG A 1 312 ? -3.451 -10.905 9.418 1.00 98.88 312 ARG A C 1
ATOM 2503 O O . ARG A 1 312 ? -3.605 -10.466 8.279 1.00 98.88 312 ARG A O 1
ATOM 2510 N N . LEU A 1 313 ? -2.354 -11.525 9.843 1.00 98.88 313 LEU A N 1
ATOM 2511 C CA . LEU A 1 313 ? -1.310 -12.030 8.951 1.00 98.88 313 LEU A CA 1
ATOM 2512 C C . LEU A 1 313 ? -1.540 -13.527 8.742 1.00 98.88 313 LEU A C 1
ATOM 2514 O O . LEU A 1 313 ? -1.622 -14.274 9.718 1.00 98.88 313 LEU A O 1
ATOM 2518 N N . ILE A 1 314 ? -1.681 -13.955 7.490 1.00 98.81 314 ILE A N 1
ATOM 2519 C CA . ILE A 1 314 ? -2.040 -15.334 7.148 1.00 98.81 314 ILE A CA 1
ATOM 2520 C C . ILE A 1 314 ? -0.998 -15.891 6.184 1.00 98.81 314 ILE A C 1
ATOM 2522 O O . ILE A 1 314 ? -0.765 -15.297 5.130 1.00 98.81 314 ILE A O 1
ATOM 2526 N N . ASP A 1 315 ? -0.379 -17.013 6.543 1.00 98.38 315 ASP A N 1
ATOM 2527 C CA . ASP A 1 315 ? 0.632 -17.657 5.705 1.00 98.38 315 ASP A CA 1
ATOM 2528 C C . ASP A 1 315 ? 0.020 -18.479 4.556 1.00 98.38 315 ASP A C 1
ATOM 2530 O O . ASP A 1 315 ? -1.191 -18.716 4.472 1.00 98.38 315 ASP A O 1
ATOM 2534 N N . GLU A 1 316 ? 0.876 -18.936 3.646 1.00 97.62 316 GLU A N 1
ATOM 2535 C CA . GLU A 1 316 ? 0.488 -19.783 2.516 1.00 97.62 316 GLU A CA 1
ATOM 2536 C C . GLU A 1 316 ? -0.071 -21.166 2.913 1.00 97.62 316 GLU A C 1
ATOM 2538 O O . GLU A 1 316 ? -0.683 -21.847 2.086 1.00 97.62 316 GLU A O 1
ATOM 2543 N N . PHE A 1 317 ? 0.066 -21.578 4.176 1.00 97.81 317 PHE A N 1
ATOM 2544 C CA . PHE A 1 317 ? -0.509 -22.811 4.721 1.00 97.81 317 PHE A CA 1
ATOM 2545 C C . PHE A 1 317 ? -1.867 -22.580 5.403 1.00 97.81 317 PHE A C 1
ATOM 2547 O O . PHE A 1 317 ? -2.559 -23.543 5.738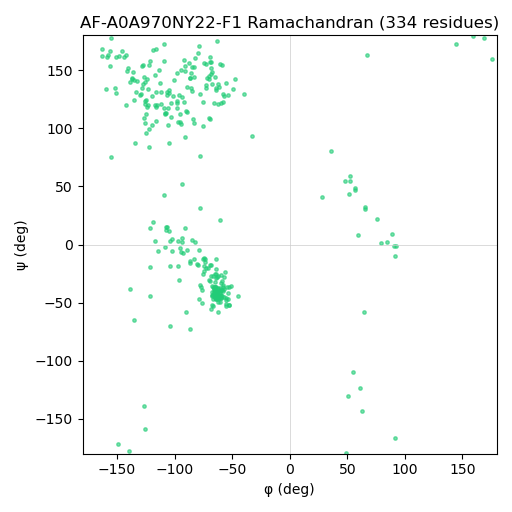 1.00 97.81 317 PHE A O 1
ATOM 2554 N N . GLY A 1 318 ? -2.293 -21.321 5.532 1.00 97.81 318 GLY A N 1
ATOM 2555 C CA . GLY A 1 318 ? -3.558 -20.918 6.139 1.00 97.81 318 GLY A CA 1
ATOM 2556 C C . GLY A 1 318 ? -3.473 -20.696 7.650 1.00 97.81 318 GLY A C 1
ATOM 2557 O O . GLY A 1 318 ? -4.514 -20.501 8.285 1.00 97.81 318 GLY A O 1
ATOM 2558 N N . ASN A 1 319 ? -2.270 -20.707 8.230 1.00 98.44 319 ASN A N 1
ATOM 2559 C CA . ASN A 1 319 ? -2.072 -20.367 9.632 1.00 98.44 319 ASN A CA 1
ATOM 2560 C C . ASN A 1 319 ? -2.240 -18.859 9.814 1.00 98.44 319 ASN A C 1
ATOM 2562 O O . ASN A 1 319 ? -1.702 -18.056 9.052 1.00 98.44 319 ASN A O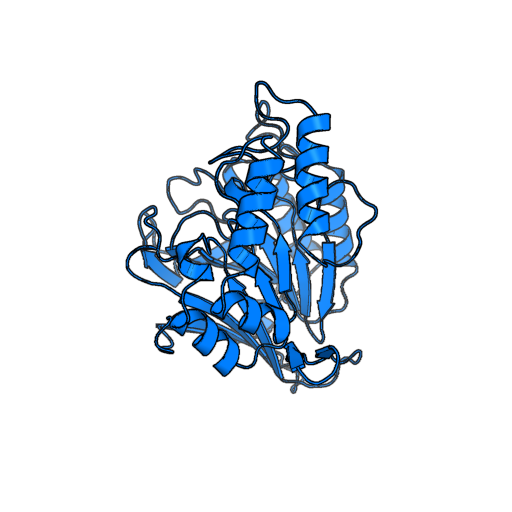 1
ATOM 2566 N N . ILE A 1 320 ? -2.983 -18.471 10.849 1.00 98.69 320 ILE A N 1
ATOM 2567 C CA . ILE A 1 320 ? -3.036 -17.083 11.304 1.00 98.69 320 ILE A CA 1
ATOM 2568 C C . ILE A 1 320 ? -1.825 -16.888 12.211 1.00 98.69 320 ILE A C 1
ATOM 2570 O O . ILE A 1 320 ? -1.817 -17.394 13.331 1.00 98.69 320 ILE A O 1
ATOM 2574 N N . LEU A 1 321 ? -0.806 -16.201 11.702 1.00 98.56 321 LEU A N 1
ATOM 2575 C CA . LEU A 1 321 ? 0.416 -15.907 12.452 1.00 98.56 321 LEU A CA 1
ATOM 2576 C C . LEU A 1 321 ? 0.190 -14.773 13.446 1.00 98.56 321 LEU A C 1
ATOM 2578 O O . LEU A 1 321 ? 0.699 -14.810 14.557 1.00 98.56 321 LEU A O 1
ATOM 2582 N N . GLU A 1 322 ? -0.623 -13.795 13.045 1.00 98.69 322 GLU A N 1
ATOM 2583 C CA . GLU A 1 322 ? -0.938 -12.617 13.844 1.00 98.69 322 GLU A CA 1
ATOM 2584 C C . GLU A 1 322 ? -2.423 -12.289 13.766 1.00 98.69 322 GLU A C 1
ATOM 2586 O O . GLU A 1 322 ? -3.032 -12.403 12.698 1.00 98.69 322 GLU A O 1
ATOM 2591 N N . GLU A 1 323 ? -3.001 -11.820 14.873 1.00 98.56 323 GLU A N 1
ATOM 2592 C CA . GLU A 1 323 ? -4.368 -11.302 14.921 1.00 98.56 323 GLU A CA 1
ATOM 2593 C C . GLU A 1 323 ? -4.466 -10.099 15.868 1.00 98.56 323 GLU A C 1
ATOM 2595 O O . GLU A 1 323 ? -4.235 -10.214 17.069 1.00 98.56 323 GLU A O 1
ATOM 2600 N N . TYR A 1 324 ? -4.878 -8.943 15.338 1.00 98.25 324 TYR A N 1
ATOM 2601 C CA . TYR A 1 324 ? -5.038 -7.712 16.116 1.00 98.25 324 TYR A CA 1
ATOM 2602 C C . TYR A 1 324 ? -6.450 -7.155 15.956 1.00 98.25 324 TYR A C 1
ATOM 2604 O O . TYR A 1 324 ? -6.840 -6.688 14.884 1.00 98.25 324 TYR A O 1
ATOM 2612 N N . ALA A 1 325 ? -7.224 -7.179 17.041 1.00 97.00 325 ALA A N 1
ATOM 2613 C CA . ALA A 1 325 ? -8.557 -6.591 17.093 1.00 97.00 325 ALA A CA 1
ATOM 2614 C C . ALA A 1 325 ? -8.489 -5.118 17.530 1.00 97.00 325 ALA A C 1
ATOM 2616 O O . ALA A 1 325 ? -8.167 -4.803 18.678 1.00 97.00 325 ALA A O 1
ATOM 2617 N N . LEU A 1 326 ? -8.851 -4.209 16.627 1.00 95.62 326 LEU A N 1
ATOM 2618 C CA . LEU A 1 326 ? -8.896 -2.771 16.870 1.00 95.62 326 LEU A CA 1
ATOM 2619 C C . LEU A 1 326 ? -10.354 -2.313 16.997 1.00 95.62 326 LEU A C 1
ATOM 2621 O O . LEU A 1 326 ? -11.162 -2.422 16.067 1.00 95.62 326 LEU A O 1
ATOM 2625 N N . GLN A 1 327 ? -10.697 -1.797 18.178 1.00 94.12 327 GLN A N 1
ATOM 2626 C CA . GLN A 1 327 ? -11.959 -1.088 18.390 1.00 94.12 327 GLN A CA 1
ATOM 2627 C C . GLN A 1 327 ? -11.912 0.248 17.652 1.00 94.12 327 GLN A C 1
ATOM 2629 O O . GLN A 1 327 ? -10.873 0.907 17.650 1.00 94.12 327 GLN A O 1
ATOM 2634 N N . TYR A 1 328 ? -13.033 0.677 17.069 1.00 94.12 328 TYR A N 1
ATOM 2635 C CA . TYR A 1 328 ? -13.069 1.922 16.298 1.00 94.12 328 TYR A CA 1
ATOM 2636 C C . TYR A 1 328 ? -12.658 3.147 17.115 1.00 94.12 328 TYR A C 1
ATOM 2638 O O . TYR A 1 328 ? -12.020 4.039 16.575 1.00 94.12 328 TYR A O 1
ATOM 2646 N N . SER A 1 329 ? -12.926 3.157 18.425 1.00 93.88 329 SER A N 1
ATOM 2647 C CA . SER A 1 329 ? -12.498 4.231 19.329 1.00 93.88 329 SER A CA 1
ATOM 2648 C C . SER A 1 329 ? -10.984 4.466 19.347 1.00 93.88 329 SER A C 1
ATOM 2650 O O . SER A 1 329 ? -10.580 5.603 19.565 1.00 93.88 329 SER A O 1
ATOM 2652 N N . LYS A 1 330 ? -10.162 3.440 19.073 1.00 95.12 330 LYS A N 1
ATOM 2653 C CA . LYS A 1 330 ? -8.698 3.567 18.935 1.00 95.12 330 LYS A CA 1
ATOM 2654 C C . LYS A 1 330 ? -8.267 4.236 17.629 1.00 95.12 330 LYS A C 1
ATOM 2656 O O . LYS A 1 330 ? -7.115 4.616 17.501 1.00 95.12 330 LYS A O 1
ATOM 2661 N N . LEU A 1 331 ? -9.174 4.343 16.662 1.00 96.38 331 LEU A N 1
ATOM 2662 C CA . LEU A 1 331 ? -8.942 4.937 15.346 1.00 96.38 331 LEU A CA 1
ATOM 2663 C C . LEU A 1 331 ? -9.631 6.304 15.215 1.00 96.38 331 LEU A C 1
ATOM 2665 O O . LEU A 1 331 ? -9.816 6.786 14.101 1.00 96.38 331 LEU A O 1
ATOM 2669 N N . VAL A 1 332 ? -10.061 6.905 16.329 1.00 95.69 332 VAL A N 1
ATOM 2670 C CA . VAL A 1 332 ? -10.662 8.244 16.383 1.00 95.69 332 VAL A CA 1
ATOM 2671 C C . VAL A 1 332 ? -9.653 9.189 17.042 1.00 95.69 332 VAL A C 1
ATOM 2673 O O . VAL A 1 332 ? -9.383 9.025 18.237 1.00 95.69 332 VAL A O 1
ATOM 2676 N N . PRO A 1 333 ? -9.094 10.166 16.307 1.00 94.50 333 PRO A N 1
ATOM 2677 C CA . PRO A 1 333 ? -8.239 11.184 16.904 1.00 94.50 333 PRO A CA 1
ATOM 2678 C C . PRO A 1 333 ? -8.938 11.926 18.056 1.00 94.50 333 PRO A C 1
ATOM 2680 O O . PRO A 1 333 ? -10.121 12.248 17.984 1.00 94.50 333 PRO A O 1
ATOM 2683 N N . GLY A 1 334 ? -8.214 12.201 19.144 1.00 81.56 334 GLY A N 1
ATOM 2684 C CA . GLY A 1 334 ? -8.722 13.019 20.255 1.00 81.56 334 GLY A CA 1
ATOM 2685 C C . GLY A 1 334 ? -9.657 12.326 21.260 1.00 81.56 334 GLY A C 1
ATOM 2686 O O . GLY A 1 334 ? -10.072 12.978 22.216 1.00 81.56 334 GLY A O 1
ATOM 2687 N N . ASN A 1 335 ? -9.953 11.027 21.118 1.00 65.44 335 ASN A N 1
ATOM 2688 C CA . ASN A 1 335 ? -10.559 10.251 22.207 1.00 65.44 335 ASN A CA 1
ATOM 2689 C C . ASN A 1 335 ? -9.527 10.055 23.336 1.00 65.44 335 ASN A C 1
ATOM 2691 O O . ASN A 1 335 ? -8.579 9.285 23.173 1.00 65.44 335 ASN A O 1
ATOM 2695 N N . LYS A 1 336 ? -9.717 10.734 24.472 1.00 49.38 336 LYS A N 1
ATOM 2696 C CA . LYS A 1 336 ? -9.117 10.374 25.766 1.00 49.38 336 LYS A CA 1
ATOM 2697 C C . LYS A 1 336 ? -10.194 9.872 26.710 1.00 49.38 336 LYS A C 1
ATOM 2699 O O . LYS A 1 336 ? -11.261 10.526 26.760 1.00 49.38 336 LYS A O 1
#

Mean predicted aligned error: 4.22 Å

Foldseek 3Di:
DDDPHDDPDDEDADAFDPDLDQDKAKEWEFEQLELQLLQQQLQLVLVVVVVHNAYEYQANHFAAQCALVLVSLVVSLVSSVVRPSSRHNVRYHHYAYEYDDRLQHHPPAAAQDPPGDPVSRVSSVVSVVVRHPHDDDPDPDDWDWDDRRLEIETHAHQGHQADVVQFQAAQRTRHDPVLVVVLVCLLPDPRQAYEYEHQAACDCQFPNNPPHPCRRYVPSSVVVVVSCQVSQRFHYAYEYEDFQWWWWFWDADPLRATHIYTYHHQSNLDFGTDQAGPDCVGTPGGGGSVGFNWMKMWTWGSNDVWTKIWIFTAGSNGDGPDIDIGTRLSRGRPRD

Nearest PDB structures (foldseek):
  5kas-assembly1_A  TM=5.743E-01  e=6.788E-10  Mus musculus
  5ebb-assembly1_A  TM=5.536E-01  e=1.242E-09  Homo sapiens
  8w6p-assembly1_B  TM=5.444E-01  e=5.295E-09  Mus musculus
  8wov-assembly1_B  TM=3.270E-01  e=4.696E+00  Arabidopsis thaliana
  5exv-assembly1_A  TM=3.471E-01  e=4.696E+00  Vibrio cholerae

Radius of gyration: 18.97 Å; Cα contacts (8 Å, |Δi|>4): 806; chains: 1; bounding box: 45×45×55 Å

pLDDT: mean 94.11, std 7.64, range [49.38, 98.88]